Protein 5JJE (pdb70)

InterPro domains:
  IPR001425 Archaeal/bacterial/fungal rhodopsins [PF01036] (4-218)
  IPR001425 Archaeal/bacterial/fungal rhodopsins [PR00251] (36-56)
  IPR001425 Archaeal/bacterial/fungal rhodopsins [PR00251] (70-91)
  IPR001425 Archaeal/bacterial/fungal rhodopsins [PR00251] (98-117)
  IPR001425 Archaeal/bacterial/fungal rhodopsins [PR00251] (122-143)
  IPR001425 Archaeal/bacterial/fungal rhodopsins [PR00251] (163-181)
  IPR001425 Archaeal/bacterial/fungal rhodopsins [PR00251] (195-213)
  IPR001425 Archaeal/bacterial/fungal rhodopsins [PTHR28286] (8-214)
  IPR001425 Archaeal/bacterial/fungal rhodopsins [SM01021] (4-231)
  IPR018229 Rhodopsin, retinal binding site [PS00327] (197-208)
  IPR018229 Rhodopsin, retinal binding site [PS00950] (72-84)

Organism: Natronomonas pharaonis (NCBI:txid2257)

Nearest PDB structures (foldseek):
  5jje-assembly1_A  TM=1.005E+00  e=5.155E-29  Natronomonas pharaonis
  4gyc-assembly1_A-2  TM=1.003E+00  e=1.617E-27  Natronomonas pharaonis
  1h2s-assembly1_A-2  TM=9.955E-01  e=9.259E-27  Natronomonas pharaonis
  1jgj-assembly1_A  TM=9.964E-01  e=2.275E-24  Natronomonas pharaonis
  2ksy-assembly1_A  TM=9.756E-01  e=1.330E-24  Natronomonas pharaonis

Foldseek 3Di:
DDLLVLLQVLLVLLVVLLVVLVVLCVPDDPLCNLLSVLLNQLSVLRNVLSVCVSVVHQFDDAPPFTDRVSLLVSQLRR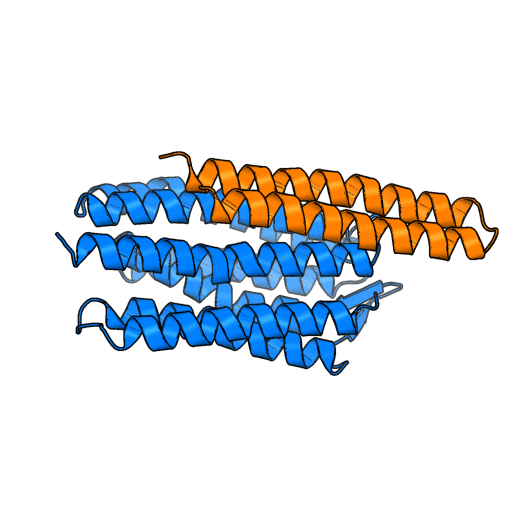VLSLVVSLLVLLVDDPVLSVLLNVLSNLLSVLLSVLLNHNDPCSVVSNVSNVVSLVVNLCSLVPVSLVSNVPDDPLSNVLSVVLSVLCNVLVVCVSVLCCCPRSHPHVDPPNRSSNVSSVSSSCNRSVNSVSVSVSVVVVVVD/DVVLVVVLVVVLVVLVVVLVVQLVVQVVVVDPVSNVVSVVVSVVVSVVSCVVSVVSCCVVPPD

Secondary structure (DSSP, 8-state):
--HHHHHHHHHHHHHHHHHHHHHHTTS--TTTHHHHHHHHHHHHHHHHHHHHHHTT-SEEEETTEEEEHHHHHHHHHHHHHHHHHHHHHHT--HHHHHHHHHHHHHHHHHHHHHHT--STTHHHHHHHHHHHHHHHHHHHHTHHHHHHTTS-HHHHHHHHHHHHHHHHHHTTHHHHHHHSTTTT--S-HHHHHHHHHHHHIIIIIIHHHHHHHHHHHHHT-/-HHHHHHHHHHHHHHHHHHHHHHHHHHTTT-HHHHHHHHHHHHHHHHHHHHHHHHHHHHHH--

GO terms:
  GO:0005515 protein binding (F, IPI)

Radius of gyration: 19.03 Å; Cα contacts (8 Å, |Δi|>4): 343; chains: 2; bounding box: 39×62×31 Å

CATH classification: 1.20.1070.10

B-factor: mean 24.35, std 15.59, range [3.11, 94.66]

Solvent-accessible surface area: 12482 Å² total; per-residue (Å²): 99,40,35,55,62,5,2,104,84,0,6,96,18,0,89,81,0,20,106,32,1,54,175,25,16,135,83,26,48,88,56,46,133,127,42,15,104,9,3,48,24,1,0,20,56,0,12,96,10,4,49,47,3,7,117,43,89,24,82,40,110,7,78,177,32,53,2,6,15,12,13,4,82,3,27,40,89,0,10,24,50,2,0,62,4,0,0,31,9,1,43,18,78,97,166,46,34,35,60,0,47,83,45,0,40,49,23,19,91,2,15,43,42,0,0,71,31,83,26,138,102,25,63,72,47,36,28,103,4,36,108,10,22,122,24,0,30,140,23,2,67,24,44,0,25,127,27,0,48,155,89,67,98,20,40,74,55,13,0,28,55,0,38,40,0,2,28,69,0,13,34,22,33,37,119,2,16,54,44,0,10,3,6,88,60,82,2,23,70,19,1,2,1,9,0,4,12,11,0,2,30,3,4,4,13,17,1,0,86,26,5,28,103,23,15,49,76,70,120,82,172,91,47,86,38,99,123,82,18,39,50,44,48,107,87,10,24,56,23,4,151,31,38,41,51,66,16,55,94,88,70,68,84,66,28,38,119,112,4,30,51,0,10,102,39,0,69,105,18,4,102,27,0,15,99,4,11,24,54,2,23,96,32,74

Sequence (284 aa):
VGLTTLFWLGAIGMLVGTLAFAWAGRDAGSGERRYYVTLVGISGIAAVAYVVMALGVGWVPVAERTVFAPRYIDWILTTPLIVYFLGLLAGLDSREFGIVITLNTVVMLAGFAGAMVPGIERYALFGMGAVAFLGLVYYLVGPMTESASQRSSGIKSLYVRLRNLTVILWAIYPFIWLLGPPGVALLTPTVDVALIVYLDLVTKVGFGFIALDAAATLRAEMGAVFIFVGALTVLFGAIAYGEVTAAAATGDAAAVQEAAVSAILGLIILLGINLGLVAATLGG

Structure (mmCIF, N/CA/C/O backbone):
data_5JJE
#
_entry.id   5JJE
#
_cell.length_a   49.642
_cell.length_b   113.661
_cell.length_c   125.995
_cell.angle_alpha   90.00
_cell.angle_beta   90.00
_cell.angle_gamma   90.00
#
_symmetry.space_group_name_H-M   'I 21 21 21'
#
loop_
_entity.id
_entity.type
_entity.pdbx_description
1 polymer 'Sensory rhodopsin-2'
2 polymer 'Sensory rhodopsin II transducer'
3 non-polymer RETINAL
4 non-polymer 'octyl beta-D-glucopyranoside'
5 non-polymer EICOSANE
6 water water
#
loop_
_atom_site.group_PDB
_atom_site.id
_atom_site.type_symbol
_atom_site.label_atom_id
_atom_site.label_alt_id
_atom_site.label_comp_id
_atom_site.label_asym_id
_atom_site.label_entity_id
_atom_site.label_seq_id
_atom_site.pdbx_PDB_ins_code
_atom_site.Cartn_x
_atom_site.Cartn_y
_atom_site.Cartn_z
_atom_site.occupancy
_atom_site.B_iso_or_equiv
_atom_site.auth_seq_id
_atom_site.auth_comp_id
_atom_site.auth_asym_id
_atom_site.auth_atom_id
_atom_site.pdbx_PDB_model_num
ATOM 1 N N . VAL A 1 1 ? 15.638 18.570 47.487 1.00 47.50 2 VAL A N 1
ATOM 2 C CA . VAL A 1 1 ? 15.102 17.592 46.553 1.00 42.54 2 VAL A CA 1
ATOM 3 C C . VAL A 1 1 ? 13.719 18.064 46.185 1.00 39.78 2 VAL A C 1
ATOM 4 O O . VAL A 1 1 ? 12.936 18.409 47.035 1.00 45.57 2 VAL A O 1
ATOM 8 N N . GLY A 1 2 ? 13.403 18.114 44.906 1.00 34.23 3 GLY A N 1
ATOM 9 C CA . GLY A 1 2 ? 12.103 18.552 44.430 1.00 34.36 3 GLY A CA 1
ATOM 10 C C . GLY A 1 2 ? 11.158 17.372 44.293 1.00 26.35 3 GLY A C 1
ATOM 11 O O . GLY A 1 2 ? 11.589 16.218 44.348 1.00 23.69 3 GLY A O 1
ATOM 12 N N . LEU A 1 3 ? 9.870 17.655 44.125 1.00 22.60 4 LEU A N 1
ATOM 13 C CA . LEU A 1 3 ? 8.886 16.591 43.942 1.00 19.58 4 LEU A CA 1
ATOM 14 C C . LEU A 1 3 ? 9.208 15.764 42.707 1.00 13.12 4 LEU A C 1
ATOM 15 O O . LEU A 1 3 ? 9.128 14.529 42.746 1.00 15.97 4 LEU A O 1
ATOM 20 N N . THR A 1 4 ? 9.578 16.433 41.613 1.00 12.55 5 THR A N 1
ATOM 21 C CA . THR A 1 4 ? 9.784 15.717 40.353 1.00 12.09 5 THR A CA 1
ATOM 22 C C . THR A 1 4 ? 10.967 14.777 40.498 1.00 14.46 5 THR A C 1
ATOM 23 O O . THR A 1 4 ? 10.979 13.701 39.919 1.00 17.52 5 THR A O 1
ATOM 27 N N . THR A 1 5 ? 11.957 15.172 41.295 1.00 12.20 6 THR A N 1
ATOM 28 C CA . THR A 1 5 ? 13.079 14.276 41.556 1.00 15.33 6 THR A CA 1
ATOM 29 C C . THR A 1 5 ? 12.610 13.009 42.273 1.00 15.57 6 THR A C 1
ATOM 30 O O . THR A 1 5 ? 13.012 11.896 41.913 1.00 17.59 6 THR A O 1
ATOM 34 N N . LEU A 1 6 ? 11.747 13.171 43.274 1.00 11.70 7 LEU A N 1
ATOM 35 C CA . LEU A 1 6 ? 11.212 12.018 43.983 1.00 11.35 7 LEU A CA 1
ATOM 36 C C . LEU A 1 6 ? 10.393 11.132 43.044 1.00 13.82 7 LEU A C 1
ATOM 37 O O . LEU A 1 6 ? 10.498 9.906 43.103 1.00 12.54 7 LEU A O 1
ATOM 42 N N . PHE A 1 7 ? 9.581 11.754 42.190 1.00 10.95 8 PHE A N 1
ATOM 43 C CA . PHE A 1 7 ? 8.771 10.986 41.245 1.00 10.65 8 PHE A CA 1
ATOM 44 C C . PHE A 1 7 ? 9.655 10.176 40.298 1.00 10.70 8 PHE A C 1
ATOM 45 O O . PHE A 1 7 ? 9.320 9.042 39.951 1.00 13.13 8 PHE A O 1
ATOM 53 N N . TRP A 1 8 ? 10.772 10.765 39.874 1.00 15.21 9 TRP A N 1
ATOM 54 C CA . TRP A 1 8 ? 11.726 10.072 39.006 1.00 16.90 9 TRP A CA 1
ATOM 55 C C . TRP A 1 8 ? 12.362 8.891 39.737 1.00 16.55 9 TRP A C 1
ATOM 56 O O . TRP A 1 8 ? 12.590 7.828 39.146 1.00 14.24 9 TRP A O 1
ATOM 67 N N . LEU A 1 9 ? 12.642 9.069 41.026 1.00 13.40 10 LEU A N 1
ATOM 68 C CA . LEU A 1 9 ? 13.169 7.967 41.829 1.00 14.55 10 LEU A CA 1
ATOM 69 C C . LEU A 1 9 ? 12.156 6.834 41.921 1.00 13.46 10 LEU A C 1
ATOM 70 O O . LEU A 1 9 ? 12.515 5.652 41.835 1.00 12.04 10 LEU A O 1
ATOM 75 N N . GLY A 1 10 ? 10.888 7.190 42.113 1.00 13.38 11 GLY A N 1
ATOM 76 C CA . GLY A 1 10 ? 9.839 6.185 42.105 1.00 12.25 11 GLY A CA 1
ATOM 77 C C . GLY A 1 10 ? 9.792 5.427 40.777 1.00 11.68 11 GLY A C 1
ATOM 78 O O . GLY A 1 10 ? 9.686 4.196 40.752 1.00 9.77 11 GLY A O 1
ATOM 79 N N . ALA A 1 11 ? 9.887 6.157 39.665 1.00 10.12 12 ALA A N 1
ATOM 80 C CA . ALA A 1 11 ? 9.777 5.535 38.354 1.00 10.09 12 ALA A CA 1
ATOM 81 C C . ALA A 1 11 ? 10.932 4.568 38.119 1.00 12.32 12 ALA A C 1
ATOM 82 O O . ALA A 1 11 ? 10.735 3.471 37.617 1.00 10.27 12 ALA A O 1
ATOM 84 N N . ILE A 1 12 ? 12.137 4.986 38.489 1.00 13.69 13 ILE A N 1
ATOM 85 C CA . ILE A 1 12 ? 13.323 4.153 38.314 1.00 17.25 13 ILE A CA 1
ATOM 86 C C . ILE A 1 12 ? 13.252 2.889 39.181 1.00 12.85 13 ILE A C 1
ATOM 87 O O . ILE A 1 12 ? 13.520 1.782 38.703 1.00 15.74 13 ILE A O 1
ATOM 92 N N . GLY A 1 13 ? 12.884 3.051 40.447 1.00 11.50 14 GLY A N 1
ATOM 93 C CA . GLY A 1 13 ? 12.702 1.903 41.333 1.00 10.19 14 GLY A CA 1
ATOM 94 C C . GLY A 1 13 ? 11.710 0.897 40.778 1.00 11.48 14 GLY A C 1
ATOM 95 O O . GLY A 1 13 ? 11.954 -0.315 40.798 1.00 12.19 14 GLY A O 1
ATOM 96 N N . MET A 1 14 ? 10.585 1.392 40.272 1.00 9.68 15 MET A N 1
ATOM 97 C CA . MET A 1 14 ? 9.573 0.518 39.685 1.00 11.06 15 MET A CA 1
ATOM 98 C C . MET A 1 14 ? 10.068 -0.160 38.406 1.00 13.96 15 MET A C 1
ATOM 99 O O . MET A 1 14 ? 9.715 -1.302 38.144 1.00 10.76 15 MET A O 1
ATOM 104 N N . LEU A 1 15 ? 10.858 0.558 37.607 1.00 14.91 16 LEU A N 1
ATOM 105 C CA . LEU A 1 15 ? 11.414 -0.012 36.388 1.00 15.05 16 LEU A CA 1
ATOM 106 C C . LEU A 1 15 ? 12.377 -1.138 36.736 1.00 19.41 16 LEU A C 1
ATOM 107 O O . LEU A 1 15 ? 12.362 -2.190 36.100 1.00 14.65 16 LEU A O 1
ATOM 112 N N . VAL A 1 16 ? 13.213 -0.913 37.744 1.00 17.09 17 VAL A N 1
ATOM 113 C CA . VAL A 1 16 ? 14.178 -1.921 38.157 1.00 19.39 17 VAL A CA 1
ATOM 114 C C . VAL A 1 16 ? 13.456 -3.198 38.582 1.00 17.72 17 VAL A C 1
ATOM 115 O O . VAL A 1 16 ? 13.845 -4.301 38.188 1.00 19.84 17 VAL A O 1
ATOM 119 N N . GLY A 1 17 ? 12.388 -3.044 39.359 1.00 13.28 18 GLY A N 1
ATOM 120 C CA . GLY A 1 17 ? 11.563 -4.182 39.731 1.00 9.77 18 GLY A CA 1
ATOM 121 C C . GLY A 1 17 ? 10.987 -4.872 38.510 1.00 13.20 18 GLY A C 1
ATOM 122 O O . GLY A 1 17 ? 11.044 -6.095 38.399 1.00 11.66 18 GLY A O 1
ATOM 123 N N . THR A 1 18 ? 10.456 -4.086 37.572 1.00 10.71 19 THR A N 1
ATOM 124 C CA . THR A 1 18 ? 9.789 -4.639 36.396 1.00 9.69 19 THR A CA 1
ATOM 125 C C . THR A 1 18 ? 10.757 -5.474 35.566 1.00 12.66 19 THR A C 1
ATOM 126 O O . THR A 1 18 ? 10.430 -6.590 35.126 1.00 16.99 19 THR A O 1
ATOM 130 N N . LEU A 1 19 ? 11.954 -4.937 35.358 1.00 11.55 20 LEU A N 1
ATOM 131 C CA . LEU A 1 19 ? 12.988 -5.662 34.637 1.00 13.30 20 LEU A CA 1
ATOM 132 C C . LEU A 1 19 ? 13.349 -6.953 35.372 1.00 18.03 20 LEU A C 1
ATOM 133 O O . LEU A 1 19 ? 13.512 -8.005 34.747 1.00 23.93 20 LEU A O 1
ATOM 138 N N . ALA A 1 20 ? 13.469 -6.870 36.698 1.00 13.86 21 ALA A N 1
ATOM 139 C CA . ALA A 1 20 ? 13.807 -8.050 37.496 1.00 15.27 21 ALA A CA 1
ATOM 140 C C . ALA A 1 20 ? 12.720 -9.118 37.399 1.00 15.04 21 ALA A C 1
ATOM 141 O O . ALA A 1 20 ? 13.021 -10.293 37.205 1.00 18.94 21 ALA A O 1
ATOM 143 N N . PHE A 1 21 ? 11.458 -8.708 37.504 1.00 11.83 22 PHE A N 1
ATOM 144 C CA . PHE A 1 21 ? 10.342 -9.658 37.449 1.00 14.09 22 PHE A CA 1
ATOM 145 C C . PHE A 1 21 ? 10.183 -10.300 36.069 1.00 18.63 22 PHE A C 1
ATOM 146 O O . PHE A 1 21 ? 9.912 -11.500 35.959 1.00 13.74 22 PHE A O 1
ATOM 154 N N . ALA A 1 22 ? 10.352 -9.495 35.022 1.00 14.18 23 ALA A N 1
ATOM 155 C CA . ALA A 1 22 ? 10.311 -10.001 33.656 1.00 16.05 23 ALA A CA 1
ATOM 156 C C . ALA A 1 22 ? 11.386 -11.057 33.430 1.00 16.31 23 ALA A C 1
ATOM 157 O O . ALA A 1 22 ? 11.105 -12.141 32.929 1.00 17.76 23 ALA A O 1
ATOM 159 N N . TRP A 1 23 ? 12.618 -10.748 33.812 1.00 19.14 24 TRP A N 1
ATOM 160 C CA . TRP A 1 23 ? 13.731 -11.651 33.551 1.00 28.39 24 TRP A CA 1
ATOM 161 C C . TRP A 1 23 ? 13.679 -12.926 34.401 1.00 28.45 24 TRP A C 1
ATOM 162 O O . TRP A 1 23 ? 14.001 -14.016 33.920 1.00 22.29 24 TRP A O 1
ATOM 173 N N . ALA A 1 24 ? 13.266 -12.789 35.655 1.00 19.18 25 ALA A N 1
ATOM 174 C CA . ALA A 1 24 ? 13.108 -13.941 36.542 1.00 14.63 25 ALA A CA 1
ATOM 175 C C . ALA A 1 24 ? 12.075 -14.902 35.976 1.00 19.78 25 ALA A C 1
ATOM 176 O O . ALA A 1 24 ? 12.195 -16.126 36.113 1.00 18.03 25 ALA A O 1
ATOM 178 N N . GLY A 1 25 ? 11.060 -14.339 35.330 1.00 13.82 26 GLY A N 1
ATOM 179 C CA . GLY A 1 25 ? 9.976 -15.125 34.784 1.00 15.07 26 GLY A CA 1
ATOM 180 C C . GLY A 1 25 ? 10.325 -15.874 33.516 1.00 14.94 26 GLY A C 1
ATOM 181 O O . GLY A 1 25 ? 9.536 -16.686 33.055 1.00 13.09 26 GLY A O 1
ATOM 182 N N . ARG A 1 26 ? 11.468 -15.578 32.921 1.00 18.11 27 ARG A N 1
ATOM 183 C CA . ARG A 1 26 ? 11.853 -16.212 31.677 1.00 24.94 27 ARG A CA 1
ATOM 184 C C . ARG A 1 26 ? 12.016 -17.691 31.979 1.00 40.90 27 ARG A C 1
ATOM 185 O O . ARG A 1 26 ? 11.669 -18.522 31.199 1.00 49.49 27 ARG A O 1
ATOM 193 N N . ASP A 1 27 ? 12.471 -17.979 33.181 1.00 81.53 28 ASP A N 1
ATOM 194 C CA . ASP A 1 27 ? 12.431 -19.299 33.767 1.00 84.54 28 ASP A CA 1
ATOM 195 C C . ASP A 1 27 ? 11.116 -19.582 34.465 1.00 79.56 28 ASP A C 1
ATOM 196 O O . ASP A 1 27 ? 11.037 -19.615 35.680 1.00 80.69 28 ASP A O 1
ATOM 201 N N . ALA A 1 28 ? 10.081 -19.825 33.693 1.00 72.03 29 ALA A N 1
ATOM 202 C CA . ALA A 1 28 ? 8.796 -20.134 34.316 1.00 64.77 29 ALA A CA 1
ATOM 203 C C . ALA A 1 28 ? 7.910 -21.011 33.439 1.00 59.49 29 ALA A C 1
ATOM 204 O O . ALA A 1 28 ? 7.753 -20.764 32.241 1.00 62.56 29 ALA A O 1
ATOM 206 N N . GLY A 1 29 ? 7.333 -22.038 34.054 1.00 47.73 30 GLY A N 1
ATOM 207 C CA . GLY A 1 29 ? 6.415 -22.923 33.366 1.00 48.80 30 GLY A CA 1
ATOM 208 C C . GLY A 1 29 ? 4.986 -22.435 33.474 1.00 46.36 30 GLY A C 1
ATOM 209 O O . GLY A 1 29 ? 4.725 -21.387 34.069 1.00 45.94 30 GLY A O 1
ATOM 210 N N . SER A 1 30 ? 4.063 -23.210 32.915 1.00 42.97 31 SER A N 1
ATOM 211 C CA . SER A 1 30 ? 2.652 -22.833 32.835 1.00 47.89 31 SER A CA 1
ATOM 212 C C . SER A 1 30 ? 2.047 -22.457 34.183 1.00 51.44 31 SER A C 1
ATOM 213 O O . SER A 1 30 ? 1.165 -21.599 34.257 1.00 48.46 31 SER A O 1
ATOM 216 N N . GLY A 1 31 ? 2.518 -23.107 35.243 1.00 49.04 32 GLY A N 1
ATOM 217 C CA . GLY A 1 31 ? 1.970 -22.895 36.567 1.00 48.70 32 GLY A CA 1
ATOM 218 C C . GLY A 1 31 ? 2.419 -21.609 37.230 1.00 45.36 32 GLY A C 1
ATOM 219 O O . GLY A 1 31 ? 1.699 -21.058 38.059 1.00 50.86 32 GLY A O 1
ATOM 220 N N . GLU A 1 32 ? 3.606 -21.128 36.868 1.00 32.82 33 GLU A N 1
ATOM 221 C CA . GLU A 1 32 ? 4.191 -19.962 37.525 1.00 19.19 33 GLU A CA 1
ATOM 222 C C . GLU A 1 32 ? 4.073 -18.671 36.704 1.00 16.59 33 GLU A C 1
ATOM 223 O O . GLU A 1 32 ? 4.181 -17.570 37.263 1.00 13.33 33 GLU A O 1
ATOM 229 N N . ARG A 1 33 ? 3.839 -18.803 35.404 1.00 11.62 34 ARG A N 1
ATOM 230 C CA . ARG A 1 33 ? 3.805 -17.676 34.463 1.00 13.45 34 ARG A CA 1
ATOM 231 C C . ARG A 1 33 ? 2.899 -16.525 34.880 1.00 15.48 34 ARG A C 1
ATOM 232 O O . ARG A 1 33 ? 3.265 -15.397 34.781 1.00 11.90 34 ARG A O 1
ATOM 240 N N . ARG A 1 34 ? 1.703 -16.846 35.302 1.00 13.46 35 ARG A N 1
ATOM 241 C CA . ARG A 1 34 ? 0.727 -15.815 35.645 1.00 15.26 35 ARG A CA 1
ATOM 242 C C . ARG A 1 34 ? 1.174 -14.946 36.824 1.00 14.08 35 ARG A C 1
ATOM 243 O O . ARG A 1 34 ? 0.862 -13.745 36.870 1.00 15.89 35 ARG A O 1
ATOM 251 N N . TYR A 1 35 ? 1.918 -15.536 37.760 1.00 10.58 36 TYR A N 1
ATOM 252 C CA . TYR A 1 35 ? 2.453 -14.775 38.893 1.00 14.53 36 TYR A CA 1
ATOM 253 C C . TYR A 1 35 ? 3.481 -13.735 38.447 1.00 13.92 36 TYR A C 1
ATOM 254 O O . TYR A 1 35 ? 3.449 -12.595 38.897 1.00 11.34 36 TYR A O 1
ATOM 263 N N . TYR A 1 36 ? 4.402 -14.141 37.576 1.00 12.81 37 TYR A N 1
ATOM 264 C CA . TYR A 1 36 ? 5.430 -13.228 37.077 1.00 15.03 37 TYR A CA 1
ATOM 265 C C . TYR A 1 36 ? 4.805 -12.119 36.240 1.00 18.88 37 TYR A C 1
ATOM 266 O O . TYR A 1 36 ? 5.161 -10.940 36.384 1.00 13.24 37 TYR A O 1
ATOM 275 N N . VAL A 1 37 ? 3.874 -12.495 35.371 1.00 14.50 38 VAL A N 1
ATOM 276 C CA . VAL A 1 37 ? 3.159 -11.506 34.561 1.00 18.20 38 VAL A CA 1
ATOM 277 C C . VAL A 1 37 ? 2.412 -10.503 35.451 1.00 11.11 38 VAL A C 1
ATOM 278 O O . VAL A 1 37 ? 2.407 -9.295 35.193 1.00 10.21 38 VAL A O 1
ATOM 282 N N . THR A 1 38 ? 1.795 -11.005 36.514 1.00 9.90 39 THR A N 1
ATOM 283 C CA . THR A 1 38 ? 1.085 -10.121 37.438 1.00 11.78 39 THR A CA 1
ATOM 284 C C . THR A 1 38 ? 2.032 -9.098 38.078 1.00 11.33 39 THR A C 1
ATOM 285 O O . THR A 1 38 ? 1.691 -7.906 38.196 1.00 9.22 39 THR A O 1
ATOM 289 N N . LEU A 1 39 ? 3.217 -9.559 38.486 1.00 14.49 40 LEU A N 1
ATOM 290 C CA . LEU A 1 39 ? 4.223 -8.666 39.075 1.00 11.81 40 LEU A CA 1
ATOM 291 C C . LEU A 1 39 ? 4.689 -7.597 38.075 1.00 10.75 40 LEU A C 1
ATOM 292 O O . LEU A 1 39 ? 4.857 -6.431 38.430 1.00 9.45 40 LEU A O 1
ATOM 297 N N . VAL A 1 40 ? 4.903 -8.012 36.830 1.00 9.85 41 VAL A N 1
ATOM 298 C CA . VAL A 1 40 ? 5.262 -7.064 35.762 1.00 10.09 41 VAL A CA 1
ATOM 299 C C . VAL A 1 40 ? 4.198 -5.980 35.565 1.00 9.96 41 VAL A C 1
ATOM 300 O O . VAL A 1 40 ? 4.523 -4.788 35.396 1.00 11.03 41 VAL A O 1
ATOM 304 N N . GLY A 1 41 ? 2.929 -6.377 35.593 1.00 11.04 42 GLY A N 1
ATOM 305 C CA . GLY A 1 41 ? 1.849 -5.414 35.449 1.00 10.60 42 GLY A CA 1
ATOM 306 C C . GLY A 1 41 ? 1.855 -4.433 36.614 1.00 11.68 42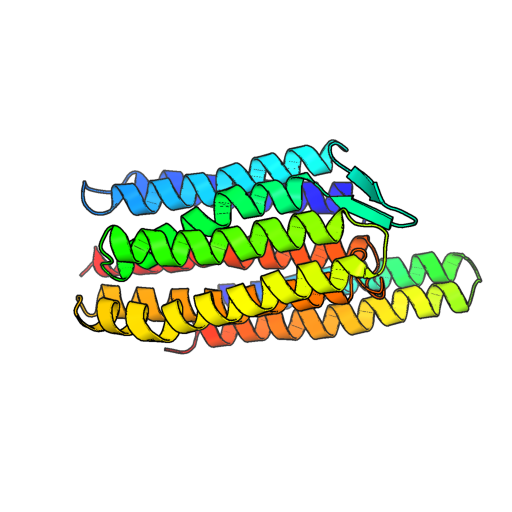 GLY A C 1
ATOM 307 O O . GLY A 1 41 ? 1.725 -3.219 36.448 1.00 9.77 42 GLY A O 1
ATOM 308 N N . ILE A 1 42 ? 2.027 -4.967 37.810 1.00 9.97 43 ILE A N 1
ATOM 309 C CA . ILE A 1 42 ? 1.997 -4.153 39.026 1.00 12.00 43 ILE A CA 1
ATOM 310 C C . ILE A 1 42 ? 3.062 -3.060 39.014 1.00 11.09 43 ILE A C 1
ATOM 311 O O . ILE A 1 42 ? 2.755 -1.866 39.157 1.00 9.53 43 ILE A O 1
ATOM 316 N N . SER A 1 43 ? 4.312 -3.452 38.813 1.00 11.65 44 SER A N 1
ATOM 317 C CA . SER A 1 43 ? 5.403 -2.474 38.815 1.00 13.39 44 SER A CA 1
ATOM 318 C C . SER A 1 43 ? 5.473 -1.653 37.515 1.00 13.11 44 SER A C 1
ATOM 319 O O . SER A 1 43 ? 5.917 -0.505 37.521 1.00 13.78 44 SER A O 1
ATOM 322 N N . GLY A 1 44 ? 5.036 -2.235 36.404 1.00 9.95 45 GLY A N 1
ATOM 323 C CA . GLY A 1 44 ? 5.051 -1.517 35.138 1.00 10.27 45 GLY A CA 1
ATOM 324 C C . GLY A 1 44 ? 4.072 -0.357 35.146 1.00 10.94 45 GLY A C 1
ATOM 325 O O . GLY A 1 44 ? 4.410 0.765 34.746 1.00 13.35 45 GLY A O 1
ATOM 326 N N . ILE A 1 45 ? 2.848 -0.624 35.596 1.00 9.90 46 ILE A N 1
ATOM 327 C CA . ILE A 1 45 ? 1.837 0.420 35.718 1.00 9.97 46 ILE A CA 1
ATOM 328 C C . ILE A 1 45 ? 2.313 1.528 36.660 1.00 11.33 46 ILE A C 1
ATOM 329 O O . ILE A 1 45 ? 2.165 2.721 36.374 1.00 10.52 46 ILE A O 1
ATOM 334 N N . ALA A 1 46 ? 2.909 1.124 37.778 1.00 9.57 47 ALA A N 1
ATOM 335 C CA . ALA A 1 46 ? 3.408 2.086 38.758 1.00 9.53 47 ALA A CA 1
ATOM 336 C C . ALA A 1 46 ? 4.543 2.919 38.169 1.00 9.91 47 ALA A C 1
ATOM 337 O O . ALA A 1 46 ? 4.622 4.128 38.413 1.00 10.02 47 ALA A O 1
ATOM 339 N N . ALA A 1 47 ? 5.416 2.275 37.399 1.00 10.14 48 ALA A N 1
ATOM 340 C CA . ALA A 1 47 ? 6.523 2.977 36.748 1.00 12.63 48 ALA A CA 1
ATOM 341 C C . ALA A 1 47 ? 6.004 4.079 35.831 1.00 15.22 48 ALA A C 1
ATOM 342 O O . ALA A 1 47 ? 6.517 5.196 35.844 1.00 11.48 48 ALA A O 1
ATOM 344 N N . VAL A 1 48 ? 4.981 3.760 35.046 1.00 10.77 49 VAL A N 1
ATOM 345 C CA . VAL A 1 48 ? 4.416 4.742 34.118 1.00 11.73 49 VAL A CA 1
ATOM 346 C C . VAL A 1 48 ? 3.720 5.882 34.869 1.00 13.48 49 VAL A C 1
ATOM 347 O O . VAL A 1 48 ? 3.902 7.045 34.538 1.00 11.19 49 VAL A O 1
ATOM 351 N N . ALA A 1 49 ? 2.938 5.544 35.890 1.00 10.51 50 ALA A N 1
ATOM 352 C CA . ALA A 1 49 ? 2.291 6.556 36.724 1.00 11.57 50 ALA A CA 1
ATOM 353 C C . ALA A 1 49 ? 3.304 7.542 37.313 1.00 14.81 50 ALA A C 1
ATOM 354 O O . ALA A 1 49 ? 3.078 8.756 37.304 1.00 10.74 50 ALA A O 1
ATOM 356 N N . TYR A 1 50 ? 4.420 7.017 37.813 1.00 13.36 51 TYR A N 1
ATOM 357 C CA . TYR A 1 50 ? 5.475 7.865 38.361 1.00 13.50 51 TYR A CA 1
ATOM 358 C C . TYR A 1 50 ? 6.097 8.772 37.296 1.00 15.66 51 TYR A C 1
ATOM 359 O O . TYR A 1 50 ? 6.363 9.953 37.563 1.00 11.37 51 TYR A O 1
ATOM 368 N N . VAL A 1 51 ? 6.298 8.236 36.092 1.00 12.62 52 VAL A N 1
ATOM 369 C CA . VAL A 1 51 ? 6.785 9.054 34.983 1.00 12.61 52 VAL A CA 1
ATOM 370 C C . VAL A 1 51 ? 5.817 10.193 34.690 1.00 11.99 52 VAL A C 1
ATOM 371 O O . VAL A 1 51 ? 6.234 11.325 34.481 1.00 13.83 52 VAL A O 1
ATOM 375 N N . VAL A 1 52 ? 4.526 9.881 34.690 1.00 11.74 53 VAL A N 1
ATOM 376 C CA . VAL A 1 52 ? 3.499 10.875 34.410 1.00 16.37 53 VAL A CA 1
ATOM 377 C C . VAL A 1 52 ? 3.561 12.030 35.414 1.00 16.59 53 VAL A C 1
ATOM 378 O O . VAL A 1 52 ? 3.479 13.197 35.039 1.00 13.29 53 VAL A O 1
ATOM 382 N N . MET A 1 53 ? 3.728 11.698 36.690 1.00 15.82 54 MET A N 1
ATOM 383 C CA . MET A 1 53 ? 3.846 12.723 37.724 1.00 11.51 54 MET A CA 1
ATOM 384 C C . MET A 1 53 ? 5.164 13.471 37.632 1.00 13.16 54 MET A C 1
ATOM 385 O O . MET A 1 53 ? 5.192 14.695 37.785 1.00 16.30 54 MET A O 1
ATOM 390 N N . ALA A 1 54 ? 6.248 12.749 37.356 1.00 11.94 55 ALA A N 1
ATOM 391 C CA . ALA A 1 54 ? 7.559 13.383 37.174 1.00 18.64 55 ALA A CA 1
ATOM 392 C C . ALA A 1 54 ? 7.561 14.384 36.010 1.00 22.96 55 ALA A C 1
ATOM 393 O O . ALA A 1 54 ? 8.247 15.419 36.050 1.00 13.11 55 ALA A O 1
ATOM 395 N N . LEU A 1 55 ? 6.783 14.074 34.977 1.00 16.05 56 LEU A N 1
ATOM 396 C CA . LEU A 1 55 ? 6.661 14.966 33.821 1.00 18.22 56 LEU A CA 1
ATOM 397 C C . LEU A 1 55 ? 5.681 16.094 34.075 1.00 14.88 56 LEU A C 1
ATOM 398 O O . LEU A 1 55 ? 5.406 16.895 33.182 1.00 21.16 56 LEU A O 1
ATOM 403 N N . GLY A 1 56 ? 5.141 16.157 35.289 1.00 19.52 57 GLY A N 1
ATOM 404 C CA . GLY A 1 56 ? 4.383 17.325 35.718 1.00 17.14 57 GLY A CA 1
ATOM 405 C C . GLY A 1 56 ? 2.916 17.244 35.361 1.00 23.39 57 GLY A C 1
ATOM 406 O O . GLY A 1 56 ? 2.203 18.252 35.384 1.00 18.79 57 GLY A O 1
ATOM 407 N N . VAL A 1 57 ? 2.463 16.037 35.026 1.00 16.03 58 VAL A N 1
ATOM 408 C CA . VAL A 1 57 ? 1.089 15.831 34.601 1.00 12.55 58 VAL A CA 1
ATOM 409 C C . VAL A 1 57 ? 0.248 15.199 35.705 1.00 18.27 58 VAL A C 1
ATOM 410 O O . VAL A 1 57 ? 0.733 14.344 36.467 1.00 15.39 58 VAL A O 1
ATOM 414 N N . GLY A 1 58 ? -1.008 15.627 35.805 1.00 16.28 59 GLY A N 1
ATOM 415 C CA . GLY A 1 58 ? -1.906 15.093 36.811 1.00 18.85 59 GLY A CA 1
ATOM 416 C C . GLY A 1 58 ? -1.793 15.708 38.195 1.00 18.27 59 GLY A C 1
ATOM 417 O O . GLY A 1 58 ? -2.314 15.157 39.163 1.00 18.62 59 GLY A O 1
ATOM 418 N N . TRP A 1 59 ? -1.113 16.846 38.304 1.00 16.67 60 TRP A N 1
ATOM 419 C CA . TRP A 1 59 ? -1.028 17.544 39.584 1.00 17.08 60 TRP A CA 1
ATOM 420 C C . TRP A 1 59 ? -2.291 18.386 39.739 1.00 26.15 60 TRP A C 1
ATOM 421 O O . TRP A 1 59 ? -2.394 19.445 39.140 1.00 20.07 60 TRP A O 1
ATOM 432 N N . VAL A 1 60 ? -3.252 17.928 40.534 1.00 25.32 61 VAL A N 1
ATOM 433 C CA . VAL A 1 60 ? -4.556 18.589 40.557 1.00 21.04 61 VAL A CA 1
ATOM 434 C C . VAL A 1 60 ? -4.730 19.539 41.744 1.00 22.60 61 VAL A C 1
ATOM 435 O O . VAL A 1 60 ? -4.702 19.116 42.904 1.00 19.23 61 VAL A O 1
ATOM 439 N N . PRO A 1 61 ? -4.923 20.835 41.459 1.00 23.93 62 PRO A N 1
ATOM 440 C CA . PRO A 1 61 ? -5.156 21.748 42.579 1.00 20.23 62 PRO A CA 1
ATOM 441 C C . PRO A 1 61 ? -6.515 21.486 43.210 1.00 16.47 62 PRO A C 1
ATOM 442 O O . PRO A 1 61 ? -7.527 21.388 42.521 1.00 20.25 62 PRO A O 1
ATOM 446 N N . VAL A 1 62 ? -6.527 21.346 44.526 1.00 17.58 63 VAL A N 1
ATOM 447 C CA . VAL A 1 62 ? -7.764 21.133 45.257 1.00 25.98 63 VAL A CA 1
ATOM 448 C C . VAL A 1 62 ? -7.710 22.057 46.450 1.00 25.94 63 VAL A C 1
ATOM 449 O O . VAL A 1 62 ? -6.861 21.895 47.327 1.00 22.98 63 VAL A O 1
ATOM 453 N N . ALA A 1 63 ? -8.592 23.052 46.458 1.00 34.67 64 ALA A N 1
ATOM 454 C CA . ALA A 1 63 ? -8.558 24.082 47.484 1.00 26.37 64 ALA A CA 1
ATOM 455 C C . ALA A 1 63 ? -7.141 24.646 47.578 1.00 24.93 64 ALA A C 1
ATOM 456 O O . ALA A 1 63 ? -6.594 25.119 46.586 1.00 32.05 64 ALA A O 1
ATOM 458 N N . GLU A 1 64 ? -6.533 24.547 48.757 1.00 27.82 65 GLU A N 1
ATOM 459 C CA . GLU A 1 64 ? -5.171 25.037 48.953 1.00 31.15 65 GLU A CA 1
ATOM 460 C C . GLU A 1 64 ? -4.140 23.903 48.980 1.00 33.51 65 GLU A C 1
ATOM 461 O O . GLU A 1 64 ? -3.092 24.010 49.623 1.00 39.05 65 GLU A O 1
ATOM 467 N N . ARG A 1 65 ? -4.439 22.810 48.287 1.00 32.33 66 ARG A N 1
ATOM 468 C CA . ARG A 1 65 ? -3.481 21.715 48.214 1.00 26.68 66 ARG A CA 1
ATOM 469 C C . ARG A 1 65 ? -3.362 21.139 46.803 1.00 24.86 66 ARG A C 1
ATOM 470 O O . ARG A 1 65 ? -4.088 21.511 45.879 1.00 20.97 66 ARG A O 1
ATOM 478 N N . THR A 1 66 ? -2.416 20.234 46.642 1.00 24.65 67 THR A N 1
ATOM 479 C CA . THR A 1 66 ? -2.221 19.563 45.372 1.00 19.51 67 THR A CA 1
ATOM 480 C C . THR A 1 66 ? -2.375 18.058 45.552 1.00 20.59 67 THR A C 1
ATOM 481 O O . THR A 1 66 ? -1.703 17.448 46.393 1.00 23.13 67 THR A O 1
ATOM 485 N N . VAL A 1 67 ? -3.284 17.479 44.773 1.00 20.75 68 VAL A N 1
ATOM 486 C CA . VAL A 1 67 ? -3.552 16.040 44.801 1.00 24.68 68 VAL A CA 1
ATOM 487 C C . VAL A 1 67 ? -3.016 15.420 43.517 1.00 16.79 68 VAL A C 1
ATOM 488 O O . VAL A 1 67 ? -3.125 16.008 42.449 1.00 19.22 68 VAL A O 1
ATOM 492 N N . PHE A 1 68 ? -2.421 14.237 43.612 1.00 17.90 69 PHE A N 1
ATOM 493 C CA . PHE A 1 68 ? -1.855 13.625 42.424 1.00 17.79 69 PHE A CA 1
ATOM 494 C C . PHE A 1 68 ? -2.771 12.555 41.898 1.00 15.35 69 PHE A C 1
ATOM 495 O O . PHE A 1 68 ? -2.793 11.442 42.410 1.00 14.49 69 PHE A O 1
ATOM 503 N N . ALA A 1 69 ? -3.548 12.913 40.879 1.00 15.27 70 ALA A N 1
ATOM 504 C CA . ALA A 1 69 ? -4.433 11.955 40.225 1.00 14.76 70 ALA A CA 1
ATOM 505 C C . ALA A 1 69 ? -3.731 10.646 39.814 1.00 19.53 70 ALA A C 1
ATOM 506 O O . ALA A 1 69 ? -4.294 9.568 40.022 1.00 14.99 70 ALA A O 1
ATOM 508 N N . PRO A 1 70 ? -2.513 10.726 39.225 1.00 14.02 71 PRO A N 1
ATOM 509 C CA . PRO A 1 70 ? -1.939 9.445 38.791 1.00 17.32 71 PRO A CA 1
ATOM 510 C C . PRO A 1 70 ? -1.622 8.511 39.948 1.00 13.88 71 PRO A C 1
ATOM 511 O O . PRO A 1 70 ? -1.619 7.315 39.730 1.00 11.98 71 PRO A O 1
ATOM 515 N N . ARG A 1 71 ? -1.359 9.045 41.136 1.00 14.03 72 ARG A N 1
ATOM 516 C CA . ARG A 1 71 ? -1.143 8.203 42.319 1.00 13.01 72 ARG A CA 1
ATOM 517 C C . ARG A 1 71 ? -2.351 7.309 42.553 1.00 11.90 72 ARG A C 1
ATOM 518 O O . ARG A 1 71 ? -2.228 6.078 42.691 1.00 11.42 72 ARG A O 1
ATOM 526 N N . TYR A 1 72 ? -3.530 7.929 42.588 1.00 13.06 73 TYR A N 1
ATOM 527 C CA . TYR A 1 72 ? -4.753 7.201 42.904 1.00 16.18 73 TYR A CA 1
ATOM 528 C C . TYR A 1 72 ? -5.181 6.300 41.755 1.00 13.77 73 TYR A C 1
ATOM 529 O O . TYR A 1 72 ? -5.745 5.227 41.976 1.00 13.17 73 TYR A O 1
ATOM 538 N N . ILE A 1 73 ? -4.902 6.731 40.529 1.00 12.80 74 ILE A N 1
ATOM 539 C CA . ILE A 1 73 ? -5.216 5.921 39.353 1.00 11.38 74 ILE A CA 1
ATOM 540 C C . ILE A 1 73 ? -4.323 4.673 39.310 1.00 10.67 74 ILE A C 1
ATOM 541 O O . ILE A 1 73 ? -4.795 3.578 39.030 1.00 10.15 74 ILE A O 1
ATOM 546 N N . ASP A 1 74 ? -3.034 4.850 39.587 1.00 12.29 75 ASP A N 1
ATOM 547 C CA . ASP A 1 74 ? -2.113 3.727 39.792 1.00 10.06 75 ASP A CA 1
ATOM 548 C C . ASP A 1 74 ? -2.727 2.736 40.788 1.00 16.58 75 ASP A C 1
ATOM 549 O O . ASP A 1 74 ? -2.837 1.542 40.492 1.00 13.55 75 ASP A O 1
ATOM 554 N N . TRP A 1 75 ? -3.133 3.221 41.961 1.00 9.84 76 TRP A N 1
ATOM 555 C CA . TRP A 1 75 ? -3.605 2.305 43.011 1.00 9.49 76 TRP A CA 1
ATOM 556 C C . TRP A 1 75 ? -4.837 1.556 42.576 1.00 9.26 76 TRP A C 1
ATOM 557 O O . TRP A 1 75 ? -4.965 0.357 42.833 1.00 10.57 76 TRP A O 1
ATOM 568 N N . ILE A 1 76 ? -5.742 2.257 41.897 1.00 9.63 77 ILE A N 1
ATOM 569 C CA . ILE A 1 76 ? -6.958 1.619 41.410 1.00 14.74 77 ILE A CA 1
ATOM 570 C C . ILE A 1 76 ? -6.650 0.447 40.474 1.00 17.50 77 ILE A C 1
ATOM 571 O O . ILE A 1 76 ? -7.360 -0.558 40.465 1.00 11.44 77 ILE A O 1
ATOM 576 N N . LEU A 1 77 ? -5.561 0.564 39.723 1.00 12.20 78 LEU A N 1
ATOM 577 C CA . LEU A 1 77 ? -5.190 -0.466 38.752 1.00 9.30 78 LEU A CA 1
ATOM 578 C C . LEU A 1 77 ? -4.289 -1.556 39.320 1.00 14.84 78 LEU A C 1
ATOM 579 O O . LEU A 1 77 ? -4.369 -2.711 38.886 1.00 9.91 78 LEU A O 1
ATOM 584 N N . THR A 1 78 ? -3.418 -1.194 40.262 1.00 9.89 79 THR A N 1
ATOM 585 C CA . THR A 1 78 ? -2.386 -2.123 40.716 1.00 10.23 79 THR A CA 1
ATOM 586 C C . THR A 1 78 ? -2.760 -2.890 41.983 1.00 9.74 79 THR A C 1
ATOM 587 O O . THR A 1 78 ? -2.402 -4.062 42.134 1.00 9.53 79 THR A O 1
ATOM 591 N N . THR A 1 79 ? -3.450 -2.236 42.910 1.00 9.59 80 THR A N 1
ATOM 592 C CA . THR A 1 79 ? -3.878 -2.957 44.116 1.00 7.56 80 THR A CA 1
ATOM 593 C C . THR A 1 79 ? -4.797 -4.156 43.826 1.00 7.82 80 THR A C 1
ATOM 594 O O . THR A 1 79 ? -4.677 -5.197 44.482 1.00 7.02 80 THR A O 1
ATOM 598 N N . PRO A 1 80 ? -5.706 -4.052 42.841 1.00 12.32 81 PRO A N 1
ATOM 599 C CA . PRO A 1 80 ? -6.430 -5.312 42.609 1.00 13.25 81 PRO A CA 1
ATOM 600 C C . PRO A 1 80 ? -5.534 -6.410 42.015 1.00 15.96 81 PRO A C 1
ATOM 601 O O . PRO A 1 80 ? -5.823 -7.594 42.215 1.00 12.50 81 PRO A O 1
ATOM 605 N N . LEU A 1 81 ? -4.458 -6.034 41.332 1.00 6.51 82 LEU A N 1
ATOM 606 C CA . LEU A 1 81 ? -3.494 -7.037 40.864 1.00 11.38 82 LEU A CA 1
ATOM 607 C C . LEU A 1 81 ? -2.734 -7.680 42.035 1.00 10.87 82 LEU A C 1
ATOM 608 O O . LEU A 1 81 ? -2.408 -8.865 42.001 1.00 6.71 82 LEU A O 1
ATOM 613 N N . ILE A 1 82 ? -2.432 -6.894 43.063 1.00 8.77 83 ILE A N 1
ATOM 614 C CA . ILE A 1 82 ? -1.792 -7.454 44.262 1.00 7.70 83 ILE A CA 1
ATOM 615 C C . ILE A 1 82 ? -2.754 -8.382 44.994 1.00 5.99 83 ILE A C 1
ATOM 616 O O . ILE A 1 82 ? -2.383 -9.462 45.447 1.00 6.73 83 ILE A O 1
ATOM 621 N N . VAL A 1 83 ? -4.004 -7.956 45.115 1.00 10.79 84 VAL A N 1
ATOM 622 C CA . VAL A 1 83 ? -5.026 -8.793 45.734 1.00 9.50 84 VAL A CA 1
ATOM 623 C C . VAL A 1 83 ? -5.222 -10.082 44.921 1.00 10.46 84 VAL A C 1
ATOM 624 O O . VAL A 1 83 ? -5.363 -11.182 45.486 1.00 9.39 84 VAL A O 1
ATOM 628 N N . TYR A 1 84 ? -5.192 -9.941 43.596 1.00 7.30 85 TYR A N 1
ATOM 629 C CA . TYR A 1 84 ? -5.250 -11.103 42.692 1.00 8.20 85 TYR A CA 1
ATOM 630 C C . TYR A 1 84 ? -4.100 -12.084 42.924 1.00 13.15 85 TYR A C 1
ATOM 631 O O . TYR A 1 84 ? -4.311 -13.305 43.031 1.00 12.86 85 TYR A O 1
ATOM 640 N N . PHE A 1 85 ? -2.882 -11.557 43.003 1.00 9.87 86 PHE A N 1
ATOM 641 C CA . PHE A 1 85 ? -1.702 -12.394 43.268 1.00 8.17 86 PHE A CA 1
ATOM 642 C C . PHE A 1 85 ? -1.874 -13.177 44.582 1.00 10.60 86 PHE A C 1
ATOM 643 O O . PHE A 1 85 ? -1.561 -14.374 44.668 1.00 11.28 86 PHE A O 1
ATOM 651 N N . LEU A 1 86 ? -2.363 -12.491 45.612 1.00 9.74 87 LEU A N 1
ATOM 652 C CA . LEU A 1 86 ? -2.583 -13.100 46.928 1.00 9.69 87 LEU A CA 1
ATOM 653 C C . LEU A 1 86 ? -3.675 -14.158 46.850 1.00 8.43 87 LEU A C 1
ATOM 654 O O . LEU A 1 86 ? -3.569 -15.225 47.452 1.00 9.69 87 LEU A O 1
ATOM 659 N N . GLY A 1 87 ? -4.725 -13.856 46.097 1.00 12.63 88 GLY A N 1
ATOM 660 C CA . GLY A 1 87 ? -5.841 -14.772 45.942 1.00 13.69 88 GLY A CA 1
ATOM 661 C C . GLY A 1 87 ? -5.454 -16.032 45.182 1.00 13.19 88 GLY A C 1
ATOM 662 O O . GLY A 1 87 ? -5.963 -17.121 45.471 1.00 12.40 88 GLY A O 1
ATOM 663 N N . LEU A 1 88 ? -4.548 -15.888 44.221 1.00 8.25 89 LEU A N 1
ATOM 664 C CA . LEU A 1 88 ? -4.019 -17.048 43.505 1.00 16.29 89 LEU A CA 1
ATOM 665 C C . LEU A 1 88 ? -3.258 -17.943 44.459 1.00 19.11 89 LEU A C 1
ATOM 666 O O . LEU A 1 88 ? -3.418 -19.166 44.434 1.00 12.15 89 LEU A O 1
ATOM 671 N N . LEU A 1 89 ? -2.423 -17.338 45.302 1.00 12.11 90 LEU A N 1
ATOM 672 C CA . LEU A 1 89 ? -1.679 -18.128 46.274 1.00 15.54 90 LEU A CA 1
ATOM 673 C C . LEU A 1 89 ? -2.659 -18.796 47.213 1.00 20.01 90 LEU A C 1
ATOM 674 O O . LEU A 1 89 ? -2.508 -19.969 47.531 1.00 20.42 90 LEU A O 1
ATOM 679 N N . ALA A 1 90 ? -3.684 -18.060 47.637 1.00 14.50 91 ALA A N 1
ATOM 680 C CA . ALA A 1 90 ? -4.641 -18.611 48.595 1.00 15.37 91 ALA A CA 1
ATOM 681 C C . ALA A 1 90 ? -5.510 -19.724 48.004 1.00 15.03 91 ALA A C 1
ATOM 682 O O . ALA A 1 90 ? -6.004 -20.592 48.736 1.00 15.25 91 ALA A O 1
ATOM 684 N N . GLY A 1 91 ? -5.688 -19.704 46.685 1.00 15.53 92 GLY A N 1
ATOM 685 C CA . GLY A 1 91 ? -6.488 -20.724 46.018 1.00 16.82 92 GLY A CA 1
ATOM 686 C C . GLY A 1 91 ? -7.958 -20.344 46.021 1.00 21.66 92 GLY A C 1
ATOM 687 O O . GLY A 1 91 ? -8.830 -21.184 46.201 1.00 23.00 92 GLY A O 1
ATOM 688 N N . LEU A 1 92 ? -8.232 -19.057 45.849 1.00 15.23 93 LEU A N 1
ATOM 689 C CA . LEU A 1 92 ? -9.607 -18.567 45.815 1.00 13.55 93 LEU A CA 1
ATOM 690 C C . LEU A 1 92 ? -10.355 -18.964 44.541 1.00 19.13 93 LEU A C 1
ATOM 691 O O . LEU A 1 92 ? -9.743 -19.166 43.485 1.00 21.52 93 LEU A O 1
ATOM 696 N N . ASP A 1 93 ? -11.670 -19.032 44.632 0.71 19.64 94 ASP A N 1
ATOM 697 C CA . ASP A 1 93 ? -12.539 -19.202 43.467 0.71 30.08 94 ASP A CA 1
ATOM 698 C C . ASP A 1 93 ? -13.071 -17.864 43.011 0.71 30.70 94 ASP A C 1
ATOM 699 O O . ASP A 1 93 ? -12.852 -16.874 43.663 0.71 24.33 94 ASP A O 1
ATOM 704 N N . SER A 1 94 ? -13.775 -17.838 41.896 0.63 28.08 95 SER A N 1
ATOM 705 C CA . SER A 1 94 ? -14.185 -16.573 41.281 0.63 32.34 95 SER A CA 1
ATOM 706 C C . SER A 1 94 ? -15.037 -15.691 42.201 0.63 29.68 95 SER A C 1
ATOM 707 O O . SER A 1 94 ? -14.887 -14.466 42.216 0.63 26.12 95 SER A O 1
ATOM 710 N N . ARG A 1 95 ? -15.884 -16.322 42.990 0.77 26.98 96 ARG A N 1
ATOM 711 C CA . ARG A 1 95 ? -16.767 -15.614 43.877 0.77 30.62 96 ARG A CA 1
ATOM 712 C C . ARG A 1 95 ? -16.011 -14.961 45.003 0.77 30.12 96 ARG A C 1
ATOM 713 O O . ARG A 1 95 ? -16.371 -13.892 45.439 0.77 27.25 96 ARG A O 1
ATOM 721 N N . GLU A 1 96 ? -14.988 -15.641 45.484 1.00 31.69 97 GLU A N 1
ATOM 722 C CA . GLU A 1 96 ? -14.098 -15.120 46.515 1.00 29.19 97 GLU A CA 1
ATOM 723 C C . GLU A 1 96 ? -13.221 -13.996 45.962 1.00 27.35 97 GLU A C 1
ATOM 724 O O . GLU A 1 96 ? -13.053 -12.956 46.611 1.00 21.53 97 GLU A O 1
ATOM 730 N N . PHE A 1 97 ? -12.679 -14.197 44.759 1.00 27.82 98 PHE A N 1
ATOM 731 C CA . PHE A 1 97 ? -11.957 -13.129 44.069 1.00 31.66 98 PHE A CA 1
ATOM 732 C C . PHE A 1 97 ? -12.829 -11.882 43.928 1.00 28.81 98 PHE A C 1
ATOM 733 O O . PHE A 1 97 ? -12.356 -10.764 44.131 1.00 24.12 98 PHE A O 1
ATOM 741 N N . GLY A 1 98 ? -14.099 -12.080 43.581 1.00 22.19 99 GLY A N 1
ATOM 742 C CA . GLY A 1 98 ? -15.000 -10.964 43.338 1.00 15.36 99 GLY A CA 1
ATOM 743 C C . GLY A 1 98 ? -15.208 -10.121 44.584 1.00 20.77 99 GLY A C 1
ATOM 744 O O . GLY A 1 98 ? -15.268 -8.894 44.515 1.00 21.57 99 GLY A O 1
ATOM 745 N N . ILE A 1 99 ? -15.314 -10.787 45.729 1.00 21.08 100 ILE A N 1
ATOM 746 C CA . ILE A 1 99 ? -15.537 -10.102 46.992 1.00 26.78 100 ILE A CA 1
ATOM 747 C C . ILE A 1 99 ? -14.348 -9.221 47.365 1.00 26.12 100 ILE A C 1
ATOM 748 O O . ILE A 1 99 ? -14.520 -8.039 47.657 1.00 22.95 100 ILE A O 1
ATOM 753 N N . VAL A 1 100 ? -13.144 -9.792 47.347 1.00 25.01 101 VAL A N 1
ATOM 754 C CA . VAL A 1 100 ? -11.961 -9.035 47.758 1.00 22.77 101 VAL A CA 1
ATOM 755 C C . VAL A 1 100 ? -11.565 -7.944 46.784 1.00 18.55 101 VAL A C 1
ATOM 756 O O . VAL A 1 100 ? -11.080 -6.897 47.201 1.00 11.94 101 VAL A O 1
ATOM 760 N N . ILE A 1 101 ? -11.744 -8.164 45.495 1.00 18.14 102 ILE A N 1
ATOM 761 C CA . ILE A 1 101 ? -11.445 -7.142 44.516 1.00 18.82 102 ILE A CA 1
ATOM 762 C C . ILE A 1 101 ? -12.448 -6.012 44.674 1.00 18.70 102 ILE A C 1
ATOM 763 O O . ILE A 1 101 ? -12.112 -4.889 44.488 1.00 18.39 102 ILE A O 1
ATOM 768 N N . THR A 1 102 ? -13.678 -6.338 45.010 1.00 16.27 103 THR A N 1
ATOM 769 C CA . THR A 1 102 ? -14.705 -5.322 45.217 1.00 22.16 103 THR A CA 1
ATOM 770 C C . THR A 1 102 ? -14.381 -4.461 46.431 1.00 23.48 103 THR A C 1
ATOM 771 O O . THR A 1 102 ? -14.382 -3.235 46.346 1.00 24.88 103 THR A O 1
ATOM 775 N N . LEU A 1 103 ? -14.108 -5.112 47.558 1.00 23.27 104 LEU A N 1
ATOM 776 C CA . LEU A 1 103 ? -13.690 -4.408 48.766 1.00 18.00 104 LEU A CA 1
ATOM 777 C C . LEU A 1 103 ? -12.467 -3.544 48.490 1.00 17.32 104 LEU A C 1
ATOM 778 O O . LEU A 1 103 ? -12.419 -2.394 48.907 1.00 16.41 104 LEU A O 1
ATOM 783 N N . ASN A 1 104 ? -11.479 -4.096 47.782 1.00 16.62 105 ASN A N 1
ATOM 784 C CA . ASN A 1 104 ? -10.274 -3.330 47.434 1.00 18.30 105 ASN A CA 1
ATOM 785 C C . ASN A 1 104 ? -10.586 -2.077 46.615 1.00 13.35 105 ASN A C 1
ATOM 786 O O . ASN A 1 104 ? -10.079 -0.970 46.884 1.00 11.27 105 ASN A O 1
ATOM 791 N N . THR A 1 105 ? -11.433 -2.257 45.613 1.00 14.46 106 THR A N 1
ATOM 792 C CA . THR A 1 105 ? -11.785 -1.174 44.697 1.00 12.75 106 THR A CA 1
ATOM 793 C C . THR A 1 105 ? -12.551 -0.070 45.417 1.00 15.82 106 THR A C 1
ATOM 794 O O . THR A 1 105 ? -12.356 1.120 45.129 1.00 16.60 106 THR A O 1
ATOM 798 N N . VAL A 1 106 ? -13.401 -0.449 46.369 1.00 15.43 107 VAL A N 1
ATOM 799 C CA . VAL A 1 106 ? -14.097 0.561 47.182 1.00 17.86 107 VAL A CA 1
ATOM 800 C C . VAL A 1 106 ? -13.124 1.459 47.975 1.00 19.77 107 VAL A C 1
ATOM 801 O O . VAL A 1 106 ? -13.304 2.681 48.045 1.00 16.69 107 VAL A O 1
ATOM 805 N N . VAL A 1 107 ? -12.092 0.852 48.555 1.00 14.35 108 VAL A N 1
ATOM 806 C CA . VAL A 1 107 ? -11.059 1.593 49.268 1.00 12.59 108 VAL A CA 1
ATOM 807 C C . VAL A 1 107 ? -10.400 2.635 48.369 1.00 19.40 108 VAL A C 1
ATOM 808 O O . VAL A 1 107 ? -10.301 3.814 48.735 1.00 15.06 108 VAL A O 1
ATOM 812 N N . MET A 1 108 ? -9.965 2.203 47.187 1.00 15.54 109 MET A N 1
ATOM 813 C CA . MET A 1 108 ? -9.198 3.080 46.301 1.00 14.64 109 MET A CA 1
ATOM 814 C C . MET A 1 108 ? -10.062 4.157 45.667 1.00 14.48 109 MET A C 1
ATOM 815 O O . MET A 1 108 ? -9.631 5.305 45.536 1.00 15.74 109 MET A O 1
ATOM 820 N N . LEU A 1 109 ? -11.284 3.793 45.286 1.00 13.24 110 LEU A N 1
ATOM 821 C CA . LEU A 1 109 ? -12.239 4.762 44.745 1.00 17.23 110 LEU A CA 1
ATOM 822 C C . LEU A 1 109 ? -12.616 5.819 45.782 1.00 20.33 110 LEU A C 1
ATOM 823 O O . LEU A 1 109 ? -12.669 7.015 45.480 1.00 20.77 110 LEU A O 1
ATOM 828 N N . ALA A 1 110 ? -12.891 5.371 47.001 1.00 20.37 111 ALA A N 1
ATOM 829 C CA . ALA A 1 110 ? -13.261 6.273 48.088 1.00 19.72 111 ALA A CA 1
ATOM 830 C C . ALA A 1 110 ? -12.132 7.228 48.426 1.00 21.65 111 ALA A C 1
ATOM 831 O O . ALA A 1 110 ? -12.364 8.420 48.641 1.00 18.35 111 ALA A O 1
ATOM 833 N N . GLY A 1 111 ? -10.911 6.700 48.478 1.00 16.29 112 GLY A N 1
ATOM 834 C CA . GLY A 1 111 ? -9.748 7.509 48.802 1.00 15.31 112 GLY A CA 1
ATOM 835 C C . GLY A 1 111 ? -9.443 8.538 47.728 1.00 20.21 112 GLY A C 1
ATOM 836 O O . GLY A 1 111 ? -9.047 9.665 48.026 1.00 17.08 112 GLY A O 1
ATOM 837 N N . PHE A 1 112 ? -9.612 8.143 46.471 1.00 18.03 113 PHE A N 1
ATOM 838 C CA . PHE A 1 112 ? -9.393 9.054 45.356 1.00 14.58 113 PHE A CA 1
ATOM 839 C C . PHE A 1 112 ? -10.460 10.145 45.372 1.00 17.84 113 PHE A C 1
ATOM 840 O O . PHE A 1 112 ? -10.148 11.337 45.270 1.00 17.30 113 PHE A O 1
ATOM 848 N N . ALA A 1 113 ? -11.718 9.739 45.507 1.00 19.72 114 ALA A N 1
ATOM 849 C CA . ALA A 1 113 ? -12.820 10.694 45.557 1.00 23.28 114 ALA A CA 1
ATOM 850 C C . ALA A 1 113 ? -12.644 11.695 46.698 1.00 24.61 114 ALA A C 1
ATOM 851 O O . ALA A 1 113 ? -12.842 12.906 46.517 1.00 23.32 114 ALA A O 1
ATOM 853 N N . GLY A 1 114 ? -12.262 11.195 47.867 1.00 17.05 115 GLY A N 1
ATOM 854 C CA . GLY A 1 114 ? -12.087 12.048 49.027 1.00 17.15 115 GLY A CA 1
ATOM 855 C C . GLY A 1 114 ? -10.973 13.058 48.818 1.00 25.00 115 GLY A C 1
ATOM 856 O O . GLY A 1 114 ? -11.104 14.219 49.201 1.00 26.48 115 GLY A O 1
ATOM 857 N N . ALA A 1 115 ? -9.874 12.618 48.210 1.00 21.50 116 ALA A N 1
ATOM 858 C CA . ALA A 1 115 ? -8.750 13.511 47.937 1.00 18.68 116 ALA A CA 1
ATOM 859 C C . ALA A 1 115 ? -9.176 14.649 47.006 1.00 20.07 116 ALA A C 1
ATOM 860 O O . ALA A 1 115 ? -8.651 15.765 47.089 1.00 23.38 116 ALA A O 1
ATOM 862 N N . MET A 1 116 ? -10.129 14.389 46.137 1.00 25.01 117 MET A N 1
ATOM 863 C CA . MET A 1 116 ? -10.597 15.368 45.168 1.00 25.25 117 MET A CA 1
ATOM 864 C C . MET A 1 116 ? -11.695 16.275 45.713 1.00 28.76 117 MET A C 1
ATOM 865 O O . MET A 1 116 ? -12.125 17.175 45.041 1.00 31.69 117 MET A O 1
ATOM 870 N N . VAL A 1 117 ? -12.162 15.992 46.915 1.00 26.94 118 VAL A N 1
ATOM 871 C CA . VAL A 1 117 ? -13.205 16.820 47.530 1.00 31.36 118 VAL A CA 1
ATOM 872 C C . VAL A 1 117 ? -12.613 17.891 48.450 1.00 32.27 118 VAL A C 1
ATOM 873 O O . VAL A 1 117 ? -11.894 17.567 49.396 1.00 29.60 118 VAL A O 1
ATOM 877 N N . PRO A 1 118 ? -12.906 19.175 48.163 1.00 30.55 119 PRO A N 1
ATOM 878 C CA . PRO A 1 118 ? -12.391 20.302 48.949 1.00 27.71 119 PRO A CA 1
ATOM 879 C C . PRO A 1 118 ? -12.928 20.322 50.372 1.00 29.68 119 PRO A C 1
ATOM 880 O O . PRO A 1 118 ? -12.178 20.574 51.317 1.00 27.88 119 PRO A O 1
ATOM 884 N N . GLY A 1 119 ? -14.225 20.071 50.514 1.00 30.95 120 GLY A N 1
ATOM 885 C CA . GLY A 1 119 ? -14.901 20.223 51.786 1.00 23.96 120 GLY A CA 1
ATOM 886 C C . GLY A 1 119 ? -14.658 19.147 52.825 1.00 33.68 120 GLY A C 1
ATOM 887 O O . GLY A 1 119 ? -14.005 18.115 52.565 1.00 27.54 120 GLY A O 1
ATOM 888 N N . ILE A 1 120 ? -15.218 19.385 54.009 1.00 30.65 121 ILE A N 1
ATOM 889 C CA . ILE A 1 120 ? -15.045 18.492 55.151 1.00 35.18 121 ILE A CA 1
ATOM 890 C C . ILE A 1 120 ? -15.666 17.116 54.894 1.00 31.39 121 ILE A C 1
ATOM 891 O O . ILE A 1 120 ? -15.314 16.127 55.546 1.00 29.92 121 ILE A O 1
ATOM 896 N N . GLU A 1 121 ? -16.564 17.051 53.933 1.00 28.48 122 GLU A N 1
ATOM 897 C CA . GLU A 1 121 ? -17.213 15.806 53.642 1.00 29.42 122 GLU A CA 1
ATOM 898 C C . GLU A 1 121 ? -16.273 14.791 52.987 1.00 30.85 122 GLU A C 1
ATOM 899 O O . GLU A 1 121 ? -16.643 13.675 52.761 1.00 30.79 122 GLU A O 1
ATOM 905 N N . ARG A 1 122 ? -15.062 15.203 52.692 1.00 24.97 123 ARG A N 1
ATOM 906 C CA . ARG A 1 122 ? -14.059 14.279 52.170 1.00 28.60 123 ARG A CA 1
ATOM 907 C C . ARG A 1 122 ? -13.704 13.217 53.202 1.00 26.09 123 ARG A C 1
ATOM 908 O O . ARG A 1 122 ? -13.265 12.111 52.846 1.00 24.03 123 ARG A O 1
ATOM 916 N N . TYR A 1 123 ? -13.909 13.541 54.478 1.00 23.59 124 TYR A N 1
ATOM 917 C CA . TYR A 1 123 ? -13.613 12.603 55.566 1.00 25.43 124 TYR A CA 1
ATOM 918 C C . TYR A 1 123 ? -14.669 11.502 55.678 1.00 23.57 124 TYR A C 1
ATOM 919 O O . TYR A 1 123 ? -14.398 10.421 56.212 1.00 22.11 124 TYR A O 1
ATOM 928 N N . ALA A 1 124 ? -15.869 11.782 55.179 1.00 22.63 125 ALA A N 1
ATOM 929 C CA . ALA A 1 124 ? -16.911 10.768 55.082 1.00 25.88 125 ALA A CA 1
ATOM 930 C C . ALA A 1 124 ? -16.498 9.731 54.047 1.00 26.76 125 ALA A C 1
ATOM 931 O O . ALA A 1 124 ? -16.679 8.522 54.246 1.00 22.43 125 ALA A O 1
ATOM 933 N N . LEU A 1 125 ? -15.942 10.217 52.939 1.00 23.76 126 LEU A N 1
ATOM 934 C CA . LEU A 1 125 ? -15.443 9.338 51.891 1.00 26.82 126 LEU A CA 1
ATOM 935 C C . LEU A 1 125 ? -14.245 8.537 52.393 1.00 24.59 126 LEU A C 1
ATOM 936 O O . LEU A 1 125 ? -14.153 7.337 52.144 1.00 23.83 126 LEU A O 1
ATOM 941 N N . PHE A 1 126 ? -13.334 9.195 53.106 1.00 20.74 127 PHE A N 1
ATOM 942 C CA . PHE A 1 126 ? -12.243 8.478 53.763 1.00 18.91 127 PHE A CA 1
ATOM 943 C C . PHE A 1 126 ? -12.805 7.353 54.641 1.00 22.48 127 PHE A C 1
ATOM 944 O O . PHE A 1 126 ? -12.344 6.201 54.568 1.00 17.30 127 PHE A O 1
ATOM 952 N N . GLY A 1 127 ? -13.795 7.705 55.466 1.00 19.37 128 GLY A N 1
ATOM 953 C CA . GLY A 1 127 ? -14.430 6.772 56.386 1.00 22.62 128 GLY A CA 1
ATOM 954 C C . GLY A 1 127 ? -15.018 5.557 55.689 1.00 22.02 128 GLY A C 1
ATOM 955 O O . GLY A 1 127 ? -14.907 4.433 56.176 1.00 19.16 128 GLY A O 1
ATOM 956 N N . MET A 1 128 ? -15.640 5.788 54.538 1.00 24.11 129 MET A N 1
ATOM 957 C CA . MET A 1 128 ? -16.188 4.702 53.744 1.00 23.59 129 MET A CA 1
ATOM 958 C C . MET A 1 128 ? -15.060 3.795 53.264 1.00 20.17 129 MET A C 1
ATOM 959 O O . MET A 1 128 ? -15.194 2.569 53.266 1.00 16.13 129 MET A O 1
ATOM 964 N N . GLY A 1 129 ? -13.947 4.402 52.863 1.00 19.19 130 GLY A N 1
ATOM 965 C CA . GLY A 1 129 ? -12.781 3.646 52.437 1.00 16.45 130 GLY A CA 1
ATOM 966 C C . GLY A 1 129 ? -12.174 2.849 53.576 1.00 16.90 130 GLY A C 1
ATOM 967 O O . GLY A 1 129 ? -11.761 1.699 53.389 1.00 15.21 130 GLY A O 1
ATOM 968 N N . ALA A 1 130 ? -12.140 3.455 54.762 1.00 15.15 131 ALA A N 1
ATOM 969 C CA . ALA A 1 130 ? -11.533 2.844 55.939 1.00 14.78 131 ALA A CA 1
ATOM 970 C C . ALA A 1 130 ? -12.296 1.602 56.395 1.00 14.75 131 ALA A C 1
ATOM 971 O O . ALA A 1 130 ? -11.696 0.602 56.789 1.00 15.00 131 ALA A O 1
ATOM 973 N N . VAL A 1 131 ? -13.621 1.672 56.337 1.00 16.98 132 VAL A N 1
ATOM 974 C CA . VAL A 1 131 ? -14.460 0.531 56.689 1.00 16.20 132 VAL A CA 1
ATOM 975 C C . VAL A 1 131 ? -14.262 -0.608 55.703 1.00 20.08 132 VAL A C 1
ATOM 976 O O . VAL A 1 131 ? -14.123 -1.771 56.103 1.00 17.52 132 VAL A O 1
ATOM 980 N N . ALA A 1 132 ? -14.236 -0.273 54.415 1.00 16.33 133 ALA A N 1
ATOM 981 C CA . ALA A 1 132 ? -13.989 -1.276 53.377 1.00 20.56 133 ALA A CA 1
ATOM 982 C C . ALA A 1 132 ? -12.622 -1.928 53.563 1.00 16.57 133 ALA A C 1
ATOM 983 O O . ALA A 1 132 ? -12.459 -3.127 53.324 1.00 15.37 133 ALA A O 1
ATOM 985 N N . PHE A 1 133 ? -11.643 -1.137 53.995 1.00 13.39 134 PHE A N 1
ATOM 986 C CA . PHE A 1 133 ? -10.302 -1.655 54.237 1.00 12.68 134 PHE A CA 1
ATOM 987 C C . PHE A 1 133 ? -10.276 -2.659 55.391 1.00 19.28 134 PHE A C 1
ATOM 988 O O . PHE A 1 133 ? -9.586 -3.674 55.310 1.00 16.07 134 PHE A O 1
ATOM 996 N N . LEU A 1 134 ? -11.014 -2.378 56.464 1.00 16.53 135 LEU A N 1
ATOM 997 C CA . LEU A 1 134 ? -11.125 -3.344 57.559 1.00 13.86 135 LEU A CA 1
ATOM 998 C C . LEU A 1 134 ? -11.750 -4.653 57.068 1.00 16.34 135 LEU A C 1
ATOM 999 O O . LEU A 1 134 ? -11.395 -5.744 57.536 1.00 14.89 135 LEU A O 1
ATOM 1004 N N . GLY A 1 135 ? -12.693 -4.540 56.138 1.00 13.53 136 GLY A N 1
ATOM 1005 C CA . GLY A 1 135 ? -13.309 -5.718 55.543 1.00 13.02 136 GLY A CA 1
ATOM 1006 C C . GLY A 1 135 ? -12.307 -6.518 54.726 1.00 16.64 136 GLY A C 1
ATOM 1007 O O . GLY A 1 135 ? -12.297 -7.756 54.768 1.00 13.35 136 GLY A O 1
ATOM 1008 N N . LEU A 1 136 ? -11.468 -5.808 53.977 1.00 16.28 137 LEU A N 1
ATOM 1009 C CA . LEU A 1 136 ? -10.425 -6.436 53.167 1.00 17.52 137 LEU A CA 1
ATOM 1010 C C . LEU A 1 136 ? -9.405 -7.137 54.056 1.00 16.07 137 LEU A C 1
ATOM 1011 O O . LEU A 1 136 ? -8.985 -8.255 53.778 1.00 11.68 137 LEU A O 1
ATOM 1016 N N . VAL A 1 137 ? -8.997 -6.471 55.128 1.00 10.94 138 VAL A N 1
ATOM 1017 C CA . VAL A 1 137 ? -8.071 -7.078 56.079 1.00 13.83 138 VAL A CA 1
ATOM 1018 C C . VAL A 1 137 ? -8.649 -8.353 56.689 1.00 12.83 138 VAL A C 1
ATOM 1019 O O . VAL A 1 137 ? -7.961 -9.378 56.789 1.00 10.80 138 VAL A O 1
ATOM 1023 N N . TYR A 1 138 ? -9.918 -8.301 57.081 1.00 11.26 139 TYR A N 1
ATOM 1024 C CA . TYR A 1 138 ? -10.582 -9.501 57.584 1.00 13.62 139 TYR A CA 1
ATOM 1025 C C . TYR A 1 138 ? -10.500 -10.651 56.580 1.00 18.69 139 TYR A C 1
ATOM 1026 O O . TYR A 1 138 ? -10.224 -11.798 56.941 1.00 13.01 139 TYR A O 1
ATOM 1035 N N . TYR A 1 139 ? -10.793 -10.360 55.334 1.00 16.60 140 TYR A N 1
ATOM 1036 C CA . TYR A 1 139 ? -10.749 -11.344 54.284 1.00 15.63 140 TYR A CA 1
ATOM 1037 C C . TYR A 1 139 ? -9.346 -11.910 54.105 1.00 16.72 140 TYR A C 1
ATOM 1038 O O . TYR A 1 139 ? -9.171 -13.086 53.969 1.00 18.56 140 TYR A O 1
ATOM 1047 N N . LEU A 1 140 ? -8.351 -11.059 54.152 1.00 15.87 141 LEU A N 1
ATOM 1048 C CA . LEU A 1 140 ? -6.956 -11.467 54.042 1.00 12.98 141 LEU A CA 1
ATOM 1049 C C . LEU A 1 140 ? -6.507 -12.370 55.196 1.00 12.55 141 LEU A C 1
ATOM 1050 O O . LEU A 1 140 ? -5.836 -13.371 54.977 1.00 12.68 141 LEU A O 1
ATOM 1055 N N . VAL A 1 141 ? -6.869 -12.018 56.426 1.00 9.64 142 VAL A N 1
ATOM 1056 C CA . VAL A 1 141 ? -6.367 -12.775 57.579 1.00 13.75 142 VAL A CA 1
ATOM 1057 C C . VAL A 1 141 ? -7.305 -13.888 58.025 1.00 13.87 142 VAL A C 1
ATOM 1058 O O . VAL A 1 141 ? -6.916 -14.751 58.814 1.00 13.63 142 VAL A O 1
ATOM 1062 N N . GLY A 1 142 ? -8.535 -13.865 57.523 1.00 16.43 143 GLY A N 1
ATOM 1063 C CA . GLY A 1 142 ? -9.520 -14.868 57.872 1.00 18.39 143 GLY A CA 1
ATOM 1064 C C . GLY A 1 142 ? -9.685 -15.886 56.759 1.00 19.84 143 GLY A C 1
ATOM 1065 O O . GLY A 1 142 ? -8.836 -16.758 56.589 1.00 17.87 143 GLY A O 1
ATOM 1066 N N . PRO A 1 143 ? -10.779 -15.771 55.988 1.00 23.87 144 PRO A N 1
ATOM 1067 C CA . PRO A 1 143 ? -11.132 -16.650 54.864 1.00 23.63 144 PRO A CA 1
ATOM 1068 C C . PRO A 1 143 ? -9.968 -16.970 53.918 1.00 19.20 144 PRO A C 1
ATOM 1069 O O . PRO A 1 143 ? -9.762 -18.137 53.590 1.00 22.92 144 PRO A O 1
ATOM 1073 N N . MET A 1 144 ? -9.218 -15.961 53.486 1.00 13.45 145 MET A N 1
ATOM 1074 C CA . MET A 1 144 ? -8.122 -16.202 52.552 1.00 14.56 145 MET A CA 1
ATOM 1075 C C . MET A 1 144 ? -6.980 -16.989 53.190 1.00 17.91 145 MET A C 1
ATOM 1076 O O . MET A 1 144 ? -6.323 -17.813 52.540 1.00 13.49 145 MET A O 1
ATOM 1081 N N . THR A 1 145 ? -6.753 -16.735 54.471 1.00 13.82 146 THR A N 1
ATOM 1082 C CA . THR A 1 145 ? -5.737 -17.459 55.206 1.00 13.58 146 THR A CA 1
ATOM 1083 C C . THR A 1 145 ? -6.181 -18.916 55.374 1.00 15.70 146 THR A C 1
ATOM 1084 O O . THR A 1 145 ? -5.364 -19.841 55.285 1.00 15.64 146 THR A O 1
ATOM 1088 N N . GLU A 1 146 ? -7.480 -19.122 55.581 1.00 14.95 147 GLU A N 1
ATOM 1089 C CA . GLU A 1 146 ? -8.003 -20.482 55.735 1.00 21.16 147 GLU A CA 1
ATOM 1090 C C . GLU A 1 146 ? -7.841 -21.267 54.436 1.00 20.97 147 GLU A C 1
ATOM 1091 O O . GLU A 1 146 ? -7.490 -22.450 54.451 1.00 23.99 147 GLU A O 1
ATOM 1097 N N . SER A 1 147 ? -8.108 -20.599 53.320 1.00 17.85 148 SER A N 1
ATOM 1098 C CA . SER A 1 147 ? -7.952 -21.204 52.003 1.00 19.43 148 SER A CA 1
ATOM 1099 C C . SER A 1 147 ? -6.489 -21.541 51.738 1.00 19.84 148 SER A C 1
ATOM 1100 O O . SER A 1 147 ? -6.170 -22.631 51.245 1.00 18.55 148 SER A O 1
ATOM 1103 N N . ALA A 1 148 ? -5.604 -20.607 52.074 1.00 15.42 149 ALA A N 1
ATOM 1104 C CA . ALA A 1 148 ? -4.175 -20.805 51.855 1.00 16.54 149 ALA A CA 1
ATOM 1105 C C . ALA A 1 148 ? -3.636 -21.975 52.674 1.00 15.83 149 ALA A C 1
ATOM 1106 O O . ALA A 1 148 ? -2.687 -22.639 52.261 1.00 15.58 149 ALA A O 1
ATOM 1108 N N . SER A 1 149 ? -4.244 -22.224 53.829 1.00 14.98 150 SER A N 1
ATOM 1109 C CA . SER A 1 149 ? -3.731 -23.234 54.749 1.00 19.69 150 SER A CA 1
ATOM 1110 C C . SER A 1 149 ? -3.969 -24.649 54.230 1.00 25.20 150 SER A C 1
ATOM 1111 O O . SER A 1 149 ? -3.463 -25.614 54.798 1.00 28.51 150 SER A O 1
ATOM 1114 N N . GLN A 1 150 ? -4.779 -24.789 53.195 1.00 27.32 151 GLN A N 1
ATOM 1115 C CA . GLN A 1 150 ? -5.051 -26.061 52.552 1.00 24.25 151 GLN A CA 1
ATOM 1116 C C . GLN A 1 150 ? -4.054 -26.398 51.445 1.00 23.22 151 GLN A C 1
ATOM 1117 O O . GLN A 1 150 ? -4.070 -27.475 50.917 1.00 20.55 151 GLN A O 1
ATOM 1123 N N . ARG A 1 151 ? -3.199 -25.463 51.086 1.00 16.01 152 ARG A N 1
ATOM 1124 C CA . ARG A 1 151 ? -2.237 -25.678 50.011 1.00 17.47 152 ARG A CA 1
ATOM 1125 C C . ARG A 1 151 ? -0.908 -26.188 50.561 1.00 16.32 152 ARG A C 1
ATOM 1126 O O . ARG A 1 151 ? -0.775 -26.389 51.768 1.00 18.46 152 ARG A O 1
ATOM 1134 N N . SER A 1 152 ? 0.072 -26.396 49.687 1.00 16.46 153 SER A N 1
ATOM 1135 C CA . SER A 1 152 ? 1.380 -26.905 50.107 1.00 11.18 153 SER A CA 1
ATOM 1136 C C . SER A 1 152 ? 2.059 -25.982 51.115 1.00 23.32 153 SER A C 1
ATOM 1137 O O . SER A 1 152 ? 1.681 -24.805 51.259 1.00 17.84 153 SER A O 1
ATOM 1140 N N . SER A 1 153 ? 3.068 -26.504 51.767 1.00 19.43 154 SER A N 1
ATOM 1141 C CA . SER A 1 153 ? 3.788 -25.768 52.759 1.00 19.88 154 SER A CA 1
ATOM 1142 C C . SER A 1 153 ? 4.467 -24.539 52.220 1.00 17.10 154 SER A C 1
ATOM 1143 O O . SER A 1 153 ? 4.440 -23.498 52.820 1.00 17.33 154 SER A O 1
ATOM 1146 N N . GLY A 1 154 ? 5.112 -24.702 51.099 1.00 16.47 155 GLY A N 1
ATOM 1147 C CA . GLY A 1 154 ? 5.817 -23.600 50.463 1.00 23.15 155 GLY A CA 1
ATOM 1148 C C . GLY A 1 154 ? 4.875 -22.496 50.033 1.00 19.81 155 GLY A C 1
ATOM 1149 O O . GLY A 1 154 ? 5.191 -21.294 50.149 1.00 17.65 155 GLY A O 1
ATOM 1150 N N . ILE A 1 155 ? 3.706 -22.889 49.536 1.00 14.94 156 ILE A N 1
ATOM 1151 C CA . ILE A 1 155 ? 2.698 -21.908 49.128 1.00 18.03 156 ILE A CA 1
ATOM 1152 C C . ILE A 1 155 ? 2.070 -21.200 50.330 1.00 21.24 156 ILE A C 1
ATOM 1153 O O . ILE A 1 155 ? 1.906 -19.972 50.321 1.00 9.28 156 ILE A O 1
ATOM 1158 N N . LYS A 1 156 ? 1.726 -21.962 51.369 1.00 12.04 157 LYS A N 1
ATOM 1159 C CA . LYS A 1 15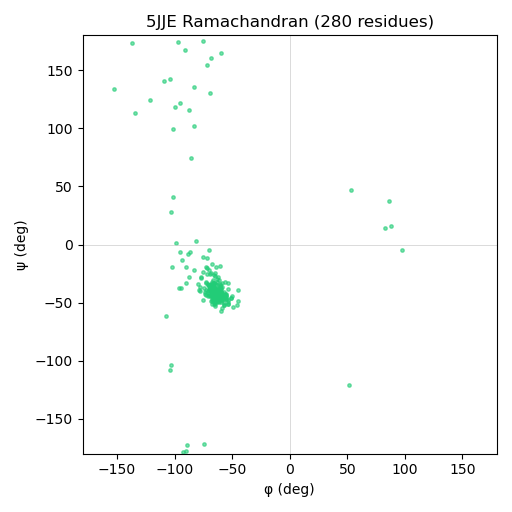6 ? 1.134 -21.353 52.565 1.00 12.92 157 LYS A CA 1
ATOM 1160 C C . LYS A 1 156 ? 2.094 -20.348 53.198 1.00 12.46 157 LYS A C 1
ATOM 1161 O O . LYS A 1 156 ? 1.690 -19.254 53.641 1.00 14.88 157 LYS A O 1
ATOM 1167 N N . SER A 1 157 ? 3.372 -20.711 53.213 1.00 10.80 158 SER A N 1
ATOM 1168 C CA . SER A 1 157 ? 4.410 -19.873 53.795 1.00 18.81 158 SER A CA 1
ATOM 1169 C C . SER A 1 157 ? 4.582 -18.557 53.030 1.00 16.02 158 SER A C 1
ATOM 1170 O O . SER A 1 157 ? 4.736 -17.491 53.626 1.00 10.59 158 SER A O 1
ATOM 1173 N N . LEU A 1 158 ? 4.564 -18.637 51.706 1.00 12.08 159 LEU A N 1
ATOM 1174 C CA . LEU A 1 158 ? 4.667 -17.426 50.888 1.00 9.51 159 LEU A CA 1
ATOM 1175 C C . LEU A 1 158 ? 3.434 -16.572 51.101 1.00 10.39 159 LEU A C 1
ATOM 1176 O O . LEU A 1 158 ? 3.543 -15.349 51.293 1.00 14.07 159 LEU A O 1
ATOM 1181 N N . TYR A 1 159 ? 2.256 -17.199 51.077 1.00 8.31 160 TYR A N 1
ATOM 1182 C CA . TYR A 1 159 ? 1.028 -16.447 51.316 1.00 10.00 160 TYR A CA 1
ATOM 1183 C C . TYR A 1 159 ? 1.069 -15.652 52.631 1.00 13.85 160 TYR A C 1
ATOM 1184 O O . TYR A 1 159 ? 0.769 -14.472 52.645 1.00 8.45 160 TYR A O 1
ATOM 1193 N N . VAL A 1 160 ? 1.411 -16.312 53.734 1.00 9.02 161 VAL A N 1
ATOM 1194 C CA . VAL A 1 160 ? 1.438 -15.644 55.039 1.00 8.86 161 VAL A CA 1
ATOM 1195 C C . VAL A 1 160 ? 2.434 -14.483 55.071 1.00 10.00 161 VAL A C 1
ATOM 1196 O O . VAL A 1 160 ? 2.143 -13.397 55.593 1.00 9.71 161 VAL A O 1
ATOM 1200 N N . ARG A 1 161 ? 3.608 -14.703 54.494 1.00 8.80 162 ARG A N 1
ATOM 1201 C CA . ARG A 1 161 ? 4.631 -13.665 54.464 1.00 12.34 162 ARG A CA 1
ATOM 1202 C C . ARG A 1 161 ? 4.163 -12.451 53.649 1.00 14.65 162 ARG A C 1
ATOM 1203 O O . ARG A 1 161 ? 4.302 -11.303 54.079 1.00 9.12 162 ARG A O 1
ATOM 1211 N N . LEU A 1 162 ? 3.587 -12.699 52.478 1.00 9.89 163 LEU A N 1
ATOM 1212 C CA . LEU A 1 162 ? 3.105 -11.594 51.641 1.00 10.69 163 LEU A CA 1
ATOM 1213 C C . LEU A 1 162 ? 1.850 -10.969 52.235 1.00 7.75 163 LEU A C 1
ATOM 1214 O O . LEU A 1 162 ? 1.606 -9.773 52.094 1.00 7.39 163 LEU A O 1
ATOM 1219 N N . ARG A 1 163 ? 1.037 -11.791 52.886 1.00 10.37 164 ARG A N 1
ATOM 1220 C CA . ARG A 1 163 ? -0.153 -11.287 53.557 1.00 10.30 164 ARG A CA 1
ATOM 1221 C C . ARG A 1 163 ? 0.244 -10.328 54.678 1.00 7.45 164 ARG A C 1
ATOM 1222 O O . ARG A 1 163 ? -0.358 -9.257 54.850 1.00 10.20 164 ARG A O 1
ATOM 1230 N N . ASN A 1 164 ? 1.257 -10.715 55.451 1.00 6.75 165 ASN A N 1
ATOM 1231 C CA . ASN A 1 164 ? 1.712 -9.873 56.562 1.00 12.39 165 ASN A CA 1
ATOM 1232 C C . ASN A 1 164 ? 2.307 -8.558 56.082 1.00 6.81 165 ASN A C 1
ATOM 1233 O O . ASN A 1 164 ? 2.023 -7.482 56.637 1.00 7.67 165 ASN A O 1
ATOM 1238 N N . LEU A 1 165 ? 3.149 -8.639 55.059 1.00 5.76 166 LEU A N 1
ATOM 1239 C CA . LEU A 1 165 ? 3.688 -7.427 54.435 1.00 8.49 166 LEU A CA 1
ATOM 1240 C C . LEU A 1 165 ? 2.566 -6.485 54.009 1.00 11.97 166 LEU A C 1
ATOM 1241 O O . LEU A 1 165 ? 2.578 -5.264 54.281 1.00 6.93 166 LEU A O 1
ATOM 1246 N N . THR A 1 166 ? 1.576 -7.064 53.346 1.00 7.13 167 THR A N 1
ATOM 1247 C CA . THR A 1 166 ? 0.479 -6.293 52.772 1.00 5.81 167 THR A CA 1
ATOM 1248 C C . THR A 1 166 ? -0.408 -5.659 53.844 1.00 7.34 167 THR A C 1
ATOM 1249 O O . THR A 1 166 ? -0.662 -4.455 53.821 1.00 7.38 167 THR A O 1
ATOM 1253 N N . VAL A 1 167 ? -0.858 -6.462 54.807 1.00 9.24 168 VAL A N 1
ATOM 1254 C CA . VAL A 1 167 ? -1.749 -5.935 55.841 1.00 13.65 168 VAL A CA 1
ATOM 1255 C C . VAL A 1 167 ? -1.093 -4.825 56.674 1.00 12.79 168 VAL A C 1
ATOM 1256 O O . VAL A 1 167 ? -1.686 -3.766 56.906 1.00 9.60 168 VAL A O 1
ATOM 1260 N N . ILE A 1 168 ? 0.137 -5.064 57.110 1.00 8.84 169 ILE A N 1
ATOM 1261 C CA . ILE A 1 168 ? 0.839 -4.083 57.940 1.00 13.37 169 ILE A CA 1
ATOM 1262 C C . ILE A 1 168 ? 1.112 -2.801 57.170 1.00 9.67 169 ILE A C 1
ATOM 1263 O O . ILE A 1 168 ? 0.827 -1.695 57.639 1.00 12.86 169 ILE A O 1
ATOM 1268 N N . LEU A 1 169 ? 1.665 -2.947 55.975 1.00 7.48 170 LEU A N 1
ATOM 1269 C CA . LEU A 1 169 ? 2.055 -1.776 55.190 1.00 6.40 170 LEU A CA 1
ATOM 1270 C C . LEU A 1 169 ? 0.894 -1.012 54.565 1.00 10.55 170 LEU A C 1
ATOM 1271 O O . LEU A 1 169 ? 0.908 0.225 54.535 1.00 6.92 170 LEU A O 1
ATOM 1276 N N . TRP A 1 170 ? -0.094 -1.736 54.045 1.00 7.74 171 TRP A N 1
ATOM 1277 C CA . TRP A 1 170 ? -1.248 -1.044 53.470 1.00 6.27 171 TRP A CA 1
ATOM 1278 C C . TRP A 1 170 ? -1.963 -0.236 54.552 1.00 11.40 171 TRP A C 1
ATOM 1279 O O . TRP A 1 170 ? -2.598 0.764 54.253 1.00 5.80 171 TRP A O 1
ATOM 1290 N N . ALA A 1 171 ? -1.869 -0.674 55.806 1.00 9.44 172 ALA A N 1
ATOM 1291 C CA . ALA A 1 171 ? -2.532 0.043 56.902 1.00 10.35 172 ALA A CA 1
ATOM 1292 C C . ALA A 1 171 ? -1.918 1.434 57.162 1.00 9.93 172 ALA A C 1
ATOM 1293 O O . ALA A 1 171 ? -2.520 2.288 57.825 1.00 9.43 172 ALA A O 1
ATOM 1295 N N . ILE A 1 172 ? -0.718 1.656 56.640 1.00 8.24 173 ILE A N 1
ATOM 1296 C CA . ILE A 1 172 ? -0.025 2.932 56.828 1.00 8.66 173 ILE A CA 1
ATOM 1297 C C . ILE A 1 172 ? -0.553 4.008 55.865 1.00 14.22 173 ILE A C 1
ATOM 1298 O O . ILE A 1 172 ? -0.638 5.186 56.224 1.00 11.36 173 ILE A O 1
ATOM 1303 N N . TYR A 1 173 ? -0.936 3.594 54.657 1.00 6.33 174 TYR A N 1
ATOM 1304 C CA . TYR A 1 173 ? -1.443 4.536 53.646 1.00 6.79 174 TYR A CA 1
ATOM 1305 C C . TYR A 1 173 ? -2.556 5.473 54.137 1.00 8.91 174 TYR A C 1
ATOM 1306 O O . TYR A 1 173 ? -2.508 6.687 53.868 1.00 11.49 174 TYR A O 1
ATOM 1315 N N . PRO A 1 174 ? -3.570 4.937 54.846 1.00 8.38 175 PRO A N 1
ATOM 1316 C CA . PRO A 1 174 ? -4.607 5.892 55.269 1.00 10.62 175 PRO A CA 1
ATOM 1317 C C . PRO A 1 174 ? -4.109 6.938 56.272 1.00 15.90 175 PRO A C 1
ATOM 1318 O O . PRO A 1 174 ? -4.672 8.024 56.316 1.00 14.82 175 PRO A O 1
ATOM 1322 N N . PHE A 1 175 ? -3.079 6.624 57.046 1.00 7.44 176 PHE A N 1
ATOM 1323 C CA . PHE A 1 175 ? -2.515 7.611 57.962 1.00 11.06 176 PHE A CA 1
ATOM 1324 C C . PHE A 1 175 ? -1.771 8.690 57.188 1.00 15.75 176 PHE A C 1
ATOM 1325 O O . PHE A 1 175 ? -1.749 9.848 57.591 1.00 11.95 176 PHE A O 1
ATOM 1333 N N . ILE A 1 176 ? -1.149 8.307 56.079 1.00 10.24 177 ILE A N 1
ATOM 1334 C CA . ILE A 1 176 ? -0.472 9.293 55.237 1.00 11.96 177 ILE A CA 1
ATOM 1335 C C . ILE A 1 176 ? -1.491 10.178 54.524 1.00 15.42 177 ILE A C 1
ATOM 1336 O O . ILE A 1 176 ? -1.268 11.382 54.330 1.00 14.44 177 ILE A O 1
ATOM 1341 N N . TRP A 1 177 ? -2.627 9.590 54.163 1.00 10.25 178 TRP A N 1
ATOM 1342 C CA . TRP A 1 177 ? -3.731 10.351 53.582 1.00 15.11 178 TRP A CA 1
ATOM 1343 C C . TRP A 1 177 ? -4.227 11.404 54.595 1.00 14.10 178 TRP A C 1
ATOM 1344 O O . TRP A 1 177 ? -4.377 12.599 54.268 1.00 13.84 178 TRP A O 1
ATOM 1355 N N . LEU A 1 178 ? -4.465 10.956 55.829 1.00 14.44 179 LEU A N 1
ATOM 1356 C CA . LEU A 1 178 ? -5.001 11.819 56.890 1.00 19.11 179 LEU A CA 1
ATOM 1357 C C . LEU A 1 178 ? -4.062 12.942 57.316 1.00 20.74 179 LEU A C 1
ATOM 1358 O O . LEU A 1 178 ? -4.506 14.064 57.582 1.00 21.65 179 LEU A O 1
ATOM 1363 N N . LEU A 1 179 ? -2.772 12.634 57.403 1.00 15.72 180 LEU A N 1
ATOM 1364 C CA . LEU A 1 179 ? -1.784 13.588 57.902 1.00 14.50 180 LEU A CA 1
ATOM 1365 C C . LEU A 1 179 ? -1.184 14.438 56.783 1.00 15.21 180 LEU A C 1
ATOM 1366 O O . LEU A 1 179 ? -0.625 15.522 57.030 1.00 16.94 180 LEU A O 1
ATOM 1371 N N . GLY A 1 180 ? -1.320 13.951 55.551 1.00 15.51 181 GLY A N 1
ATOM 1372 C CA . GLY A 1 180 ? -0.755 14.610 54.391 1.00 11.67 181 GLY A CA 1
ATOM 1373 C C . GLY A 1 180 ? -1.716 15.627 53.794 1.00 17.04 181 GLY A C 1
ATOM 1374 O O . GLY A 1 180 ? -2.767 15.896 54.374 1.00 17.75 181 GLY A O 1
ATOM 1375 N N . PRO A 1 181 ? -1.363 16.179 52.621 1.00 15.42 182 PRO A N 1
ATOM 1376 C CA . PRO A 1 181 ? -2.174 17.160 51.881 1.00 18.50 182 PRO A CA 1
ATOM 1377 C C . PRO A 1 181 ? -3.678 16.839 51.771 1.00 24.33 182 PRO A C 1
ATOM 1378 O O . PRO A 1 181 ? -4.473 17.768 51.878 1.00 17.73 182 PRO A O 1
ATOM 1382 N N . PRO A 1 182 ? -4.073 15.562 51.565 1.00 16.77 183 PRO A N 1
ATOM 1383 C CA . PRO A 1 182 ? -5.524 15.347 51.467 1.00 13.17 183 PRO A CA 1
ATOM 1384 C C . PRO A 1 182 ? -6.265 15.531 52.785 1.00 16.18 183 PRO A C 1
ATOM 1385 O O . PRO A 1 182 ? -7.474 15.765 52.766 1.00 24.72 183 PRO A O 1
ATOM 1389 N N . GLY A 1 183 ? -5.559 15.409 53.906 1.00 13.51 184 GLY A N 1
ATOM 1390 C CA . GLY A 1 183 ? -6.177 15.503 55.214 1.00 13.96 184 GLY A CA 1
ATOM 1391 C C . GLY A 1 183 ? -5.899 16.833 55.903 1.00 22.01 184 GLY A C 1
ATOM 1392 O O . GLY A 1 183 ? -6.443 17.857 55.514 1.00 23.30 184 GLY A O 1
ATOM 1393 N N . VAL A 1 184 ? -5.057 16.810 56.933 1.00 20.46 185 VAL A N 1
ATOM 1394 C CA . VAL A 1 184 ? -4.770 18.012 57.714 1.00 22.92 185 VAL A CA 1
ATOM 1395 C C . VAL A 1 184 ? -3.461 18.685 57.301 1.00 20.98 185 VAL A C 1
ATOM 1396 O O . VAL A 1 184 ? -3.057 19.680 57.904 1.00 17.16 185 VAL A O 1
ATOM 1400 N N . ALA A 1 185 ? -2.790 18.127 56.296 1.00 13.87 186 ALA A N 1
ATOM 1401 C CA . ALA A 1 185 ? -1.583 18.725 55.731 1.00 15.08 186 ALA A CA 1
ATOM 1402 C C . ALA A 1 185 ? -0.503 19.045 56.768 1.00 17.68 186 ALA A C 1
ATOM 1403 O O . ALA A 1 185 ? 0.050 20.153 56.780 1.00 14.07 186 ALA A O 1
ATOM 1405 N N . LEU A 1 186 ? -0.215 18.090 57.646 1.00 14.23 187 LEU A N 1
ATOM 1406 C CA . LEU A 1 186 ? 0.896 18.229 58.584 1.00 13.71 187 LEU A CA 1
ATOM 1407 C C . LEU A 1 186 ? 2.202 17.731 57.970 1.00 15.12 187 LEU A C 1
ATOM 1408 O O . LEU A 1 186 ? 3.278 18.180 58.346 1.00 13.72 187 LEU A O 1
ATOM 1413 N N . LEU A 1 187 ? 2.101 16.778 57.039 1.00 11.97 188 LEU A N 1
ATOM 1414 C CA . LEU A 1 187 ? 3.233 16.377 56.222 1.00 11.35 188 LEU A CA 1
ATOM 1415 C C . LEU A 1 187 ? 3.348 17.352 55.055 1.00 14.21 188 LEU A C 1
ATOM 1416 O O . LEU A 1 187 ? 2.338 17.664 54.416 1.00 15.06 188 LEU A O 1
ATOM 1421 N N . THR A 1 188 ? 4.559 17.813 54.750 1.00 11.29 189 THR A N 1
ATOM 1422 C CA . THR A 1 188 ? 4.742 18.682 53.582 1.00 11.40 189 THR A CA 1
ATOM 1423 C C . THR A 1 188 ? 4.493 17.852 52.322 1.00 11.02 189 THR A C 1
ATOM 1424 O O . THR A 1 188 ? 4.534 16.633 52.381 1.00 12.21 189 THR A O 1
ATOM 1428 N N . PRO A 1 189 ? 4.217 18.513 51.180 1.00 16.83 190 PRO A N 1
ATOM 1429 C CA . PRO A 1 189 ? 4.061 17.765 49.925 1.00 13.59 190 PRO A CA 1
ATOM 1430 C C . PRO A 1 189 ? 5.266 16.870 49.645 1.00 15.38 190 PRO A C 1
ATOM 1431 O O . PRO A 1 189 ? 5.098 15.749 49.185 1.00 18.29 190 PRO A O 1
ATOM 1435 N N . THR A 1 190 ? 6.464 17.353 49.957 1.00 17.28 191 THR A N 1
ATOM 1436 C CA . THR A 1 190 ? 7.681 16.584 49.723 1.00 18.12 191 THR A CA 1
ATOM 1437 C C . THR A 1 190 ? 7.752 15.329 50.584 1.00 17.35 191 THR A C 1
ATOM 1438 O O . THR A 1 190 ? 8.078 14.247 50.090 1.00 15.57 191 THR A O 1
ATOM 1442 N N . VAL A 1 191 ? 7.466 15.475 51.876 1.00 11.92 192 VAL A N 1
ATOM 1443 C CA . VAL A 1 191 ? 7.525 14.329 52.786 1.00 12.28 192 VAL A CA 1
ATOM 1444 C C . VAL A 1 191 ? 6.436 13.314 52.424 1.00 9.11 192 VAL A C 1
ATOM 1445 O O . VAL A 1 191 ? 6.671 12.110 52.429 1.00 11.61 192 VAL A O 1
ATOM 1449 N N . ASP A 1 192 ? 5.255 13.824 52.099 1.00 12.89 193 ASP A N 1
ATOM 1450 C CA . ASP A 1 192 ? 4.150 13.010 51.610 1.00 12.70 193 ASP A CA 1
ATOM 1451 C C . ASP A 1 192 ? 4.562 12.152 50.411 1.00 12.01 193 ASP A C 1
ATOM 1452 O O . ASP A 1 192 ? 4.357 10.938 50.408 1.00 9.17 193 ASP A O 1
ATOM 1457 N N . VAL A 1 193 ? 5.157 12.783 49.407 1.00 15.06 194 VAL A N 1
ATOM 1458 C CA . VAL A 1 193 ? 5.595 12.064 48.213 1.00 12.31 194 VAL A CA 1
ATOM 1459 C C . VAL A 1 193 ? 6.717 11.060 48.515 1.00 12.42 194 VAL A C 1
ATOM 1460 O O . VAL A 1 193 ? 6.683 9.906 48.056 1.00 9.24 194 VAL A O 1
ATOM 1464 N N . ALA A 1 194 ? 7.685 11.478 49.325 1.00 11.46 195 ALA A N 1
ATOM 1465 C CA . ALA A 1 194 ? 8.804 10.606 49.693 1.00 12.38 195 ALA A CA 1
ATOM 1466 C C . ALA A 1 194 ? 8.351 9.345 50.430 1.00 13.80 195 ALA A C 1
ATOM 1467 O O . ALA A 1 194 ? 8.844 8.246 50.152 1.00 13.66 195 ALA A O 1
ATOM 1469 N N . LEU A 1 195 ? 7.417 9.506 51.368 1.00 11.11 196 LEU A N 1
ATOM 1470 C CA . LEU A 1 195 ? 6.873 8.362 52.104 1.00 7.74 196 LEU A CA 1
ATOM 1471 C C . LEU A 1 195 ? 6.141 7.400 51.176 1.00 7.62 196 LEU A C 1
ATOM 1472 O O . LEU A 1 195 ? 6.280 6.190 51.309 1.00 8.45 196 LEU A O 1
ATOM 1477 N N . ILE A 1 196 ? 5.325 7.952 50.278 1.00 9.81 197 ILE A N 1
ATOM 1478 C CA . ILE A 1 196 ? 4.572 7.139 49.311 1.00 7.78 197 ILE A CA 1
ATOM 1479 C C . ILE A 1 196 ? 5.476 6.425 48.289 1.00 9.15 197 ILE A C 1
ATOM 1480 O O . ILE A 1 196 ? 5.211 5.276 47.927 1.00 11.20 197 ILE A O 1
ATOM 1485 N N . VAL A 1 197 ? 6.539 7.080 47.824 1.00 9.52 198 VAL A N 1
ATOM 1486 C CA . VAL A 1 197 ? 7.512 6.383 46.974 1.00 9.69 198 VAL A CA 1
ATOM 1487 C C . VAL A 1 197 ? 8.084 5.155 47.689 1.00 14.21 198 VAL A C 1
ATOM 1488 O O . VAL A 1 197 ? 8.072 4.044 47.158 1.00 9.49 198 VAL A O 1
ATOM 1492 N N . TYR A 1 198 ? 8.577 5.349 48.905 1.00 12.53 199 TYR A N 1
ATOM 1493 C CA . TYR A 1 198 ? 9.170 4.245 49.654 1.00 10.21 199 TYR A CA 1
ATOM 1494 C C . TYR A 1 198 ? 8.153 3.141 49.897 1.00 8.47 199 TYR A C 1
ATOM 1495 O O . TYR A 1 198 ? 8.428 1.966 49.676 1.00 11.37 199 TYR A O 1
ATOM 1504 N N . LEU A 1 199 ? 6.968 3.537 50.338 1.00 10.78 200 LEU A N 1
ATOM 1505 C CA . LEU A 1 199 ? 5.909 2.589 50.641 1.00 9.66 200 LEU A CA 1
ATOM 1506 C C . LEU A 1 199 ? 5.448 1.818 49.396 1.00 12.37 200 LEU A C 1
ATOM 1507 O O . LEU A 1 199 ? 5.296 0.588 49.437 1.00 8.85 200 LEU A O 1
ATOM 1512 N N . ASP A 1 200 ? 5.235 2.535 48.291 1.00 8.39 201 ASP A N 1
ATOM 1513 C CA . ASP A 1 200 ? 4.897 1.893 47.010 1.00 6.77 201 ASP A CA 1
ATOM 1514 C C . ASP A 1 200 ? 5.988 0.919 46.595 1.00 6.46 201 ASP A C 1
ATOM 1515 O O . ASP A 1 200 ? 5.709 -0.206 46.161 1.00 6.69 201 ASP A O 1
ATOM 1520 N N . LEU A 1 201 ? 7.242 1.345 46.705 1.00 7.04 202 LEU A N 1
ATOM 1521 C CA . LEU A 1 201 ? 8.336 0.449 46.328 1.00 9.67 202 LEU A CA 1
ATOM 1522 C C . LEU A 1 201 ? 8.357 -0.842 47.154 1.00 9.70 202 LEU A C 1
ATOM 1523 O O . LEU A 1 201 ? 8.626 -1.924 46.624 1.00 9.95 202 LEU A O 1
ATOM 1528 N N . VAL A 1 202 ? 8.076 -0.739 48.447 1.00 7.16 203 VAL A N 1
ATOM 1529 C CA . VAL A 1 202 ? 8.072 -1.949 49.281 1.00 6.00 203 VAL A CA 1
ATOM 1530 C C . VAL A 1 202 ? 6.860 -2.832 48.995 1.00 10.05 203 VAL A C 1
ATOM 1531 O O . VAL A 1 202 ? 6.987 -4.052 48.899 1.00 10.75 203 VAL A O 1
ATOM 1535 N N . THR A 1 203 ? 5.685 -2.226 48.854 1.00 6.27 204 THR A N 1
ATOM 1536 C CA . THR A 1 203 ? 4.465 -3.009 48.654 1.00 6.39 204 THR A CA 1
ATOM 1537 C C . THR A 1 203 ? 4.369 -3.636 47.273 1.00 7.09 204 THR A C 1
ATOM 1538 O O . THR A 1 203 ? 3.622 -4.611 47.073 1.00 8.79 204 THR A O 1
ATOM 1542 N N . LYS A 1 204 ? 5.111 -3.147 46.304 1.00 6.26 205 LYS A N 1
ATOM 1543 C CA . LYS A 1 204 ? 5.085 -3.667 44.926 1.00 7.54 205 LYS A CA 1
ATOM 1544 C C . LYS A 1 204 ? 6.371 -4.435 44.640 1.00 6.00 205 LYS A C 1
ATOM 1545 O O . LYS A 1 204 ? 6.339 -5.629 44.328 1.00 9.65 205 LYS A O 1
ATOM 1551 N N . VAL A 1 205 ? 7.543 -3.680 44.720 1.00 13.99 206 VAL A N 1
ATOM 1552 C CA . VAL A 1 205 ? 8.825 -4.262 44.338 1.00 9.06 206 VAL A CA 1
ATOM 1553 C C . VAL A 1 205 ? 9.361 -5.162 45.460 1.00 10.53 206 VAL A C 1
ATOM 1554 O O . VAL A 1 205 ? 9.914 -6.234 45.198 1.00 11.19 206 VAL A O 1
ATOM 1558 N N . GLY A 1 206 ? 9.188 -4.750 46.714 1.00 11.05 207 GLY A N 1
ATOM 1559 C CA . GLY A 1 206 ? 9.589 -5.615 47.822 1.00 11.05 207 GLY A CA 1
ATOM 1560 C C . GLY A 1 206 ? 8.794 -6.917 47.875 1.00 11.78 207 GLY A C 1
ATOM 1561 O O . GLY A 1 206 ? 9.354 -8.008 48.017 1.00 12.29 207 GLY A O 1
ATOM 1562 N N . PHE A 1 207 ? 7.475 -6.781 47.795 1.00 10.38 208 PHE A N 1
ATOM 1563 C CA . PHE A 1 207 ? 6.533 -7.890 47.611 1.00 8.99 208 PHE A CA 1
ATOM 1564 C C . PHE A 1 207 ? 7.013 -8.843 46.516 1.00 9.66 208 PHE A C 1
ATOM 1565 O O . PHE A 1 207 ? 7.101 -10.054 46.723 1.00 8.69 208 PHE A O 1
ATOM 1573 N N . GLY A 1 208 ? 7.321 -8.299 45.340 1.00 11.35 209 GLY A N 1
ATOM 1574 C CA . GLY A 1 208 ? 7.745 -9.126 44.222 1.00 8.29 209 GLY A CA 1
ATOM 1575 C C . GLY A 1 208 ? 9.050 -9.860 44.475 1.00 9.84 209 GLY A C 1
ATOM 1576 O O . GLY A 1 208 ? 9.208 -11.015 44.081 1.00 15.10 209 GLY A O 1
ATOM 1577 N N . PHE A 1 209 ? 9.991 -9.190 45.128 1.00 10.51 210 PHE A N 1
ATOM 1578 C CA . PHE A 1 209 ? 11.294 -9.782 45.409 1.00 14.81 210 PHE A CA 1
ATOM 1579 C C . PHE A 1 209 ? 11.167 -10.903 46.440 1.00 14.71 210 PHE A C 1
ATOM 1580 O O . PHE A 1 209 ? 11.846 -11.925 46.341 1.00 18.57 210 PHE A O 1
ATOM 1588 N N . ILE A 1 210 ? 10.293 -10.710 47.419 1.00 10.68 211 ILE A N 1
ATOM 1589 C CA . ILE A 1 210 ? 9.992 -11.783 48.367 1.00 15.82 211 ILE A CA 1
ATOM 1590 C C . ILE A 1 210 ? 9.434 -12.998 47.610 1.00 16.98 211 ILE A C 1
ATOM 1591 O O . ILE A 1 210 ? 9.840 -14.148 47.843 1.00 12.54 211 ILE A O 1
ATOM 1596 N N . ALA A 1 211 ? 8.528 -12.740 46.672 1.00 11.13 212 ALA A N 1
ATOM 1597 C CA . ALA A 1 211 ? 7.952 -13.815 45.859 1.00 14.42 212 ALA A CA 1
ATOM 1598 C C . ALA A 1 211 ? 9.003 -14.491 44.964 1.00 16.65 212 ALA A C 1
ATOM 1599 O O . ALA A 1 211 ? 9.038 -15.718 44.860 1.00 16.54 212 ALA A O 1
ATOM 1601 N N . LEU A 1 212 ? 9.850 -13.688 44.321 1.00 12.97 213 LEU A N 1
ATOM 1602 C CA . LEU A 1 212 ? 10.940 -14.212 43.492 1.00 17.97 213 LEU A CA 1
ATOM 1603 C C . LEU A 1 212 ? 11.853 -15.133 44.300 1.00 21.27 213 LEU A C 1
ATOM 1604 O O . LEU A 1 212 ? 12.200 -16.237 43.862 1.00 12.60 213 LEU A O 1
ATOM 1609 N N . ASP A 1 213 ? 12.230 -14.672 45.488 1.00 19.56 214 ASP A N 1
ATOM 1610 C CA . ASP A 1 213 ? 13.112 -15.442 46.360 1.00 27.31 214 ASP A CA 1
ATOM 1611 C C . ASP A 1 213 ? 12.490 -16.783 46.787 1.00 29.04 214 ASP A C 1
ATOM 1612 O O . ASP A 1 213 ? 13.185 -17.800 46.886 1.00 32.00 214 ASP A O 1
ATOM 1617 N N . ALA A 1 214 ? 11.182 -16.789 47.024 1.00 21.06 215 ALA A N 1
ATOM 1618 C CA . ALA A 1 214 ? 10.488 -18.010 47.429 1.00 24.11 215 ALA A CA 1
ATOM 1619 C C . ALA A 1 214 ? 10.316 -18.971 46.257 1.00 26.62 215 ALA A C 1
ATOM 1620 O O . ALA A 1 214 ? 10.422 -20.192 46.412 1.00 23.77 215 ALA A O 1
ATOM 1622 N N . ALA A 1 215 ? 10.055 -18.411 45.082 1.00 25.95 216 ALA A N 1
ATOM 1623 C CA . ALA A 1 215 ? 9.816 -19.189 43.878 1.00 27.53 216 ALA A CA 1
ATOM 1624 C C . ALA A 1 215 ? 11.061 -19.962 43.473 1.00 39.54 216 ALA A C 1
ATOM 1625 O O . ALA A 1 215 ? 10.975 -21.109 43.023 1.00 36.19 216 ALA A O 1
ATOM 1627 N N . ALA A 1 216 ? 12.215 -19.324 43.636 1.00 45.42 217 ALA A N 1
ATOM 1628 C CA . ALA A 1 216 ? 13.485 -19.944 43.285 1.00 53.41 217 ALA A CA 1
ATOM 1629 C C . ALA A 1 216 ? 13.764 -21.102 44.230 1.00 59.14 217 ALA A C 1
ATOM 1630 O O . ALA A 1 216 ? 14.294 -22.136 43.823 1.00 60.98 217 ALA A O 1
ATOM 1632 N N . THR A 1 217 ? 13.408 -20.912 45.488 1.00 57.91 218 THR A N 1
ATOM 1633 C CA . THR A 1 217 ? 13.637 -21.916 46.495 1.00 53.35 218 THR A CA 1
ATOM 1634 C C . THR A 1 217 ? 12.738 -23.132 46.319 1.00 54.30 218 THR A C 1
ATOM 1635 O O . THR A 1 217 ? 13.200 -24.220 46.448 1.00 61.75 218 THR A O 1
ATOM 1639 N N . LEU A 1 218 ? 11.469 -22.942 45.994 1.00 46.44 219 LEU A N 1
ATOM 1640 C CA . LEU A 1 218 ? 10.528 -24.037 45.794 1.00 47.08 219 LEU A CA 1
ATOM 1641 C C . LEU A 1 218 ? 10.896 -24.892 44.582 1.00 52.15 219 LEU A C 1
ATOM 1642 O O . LEU A 1 218 ? 10.784 -26.117 44.622 1.00 61.94 219 L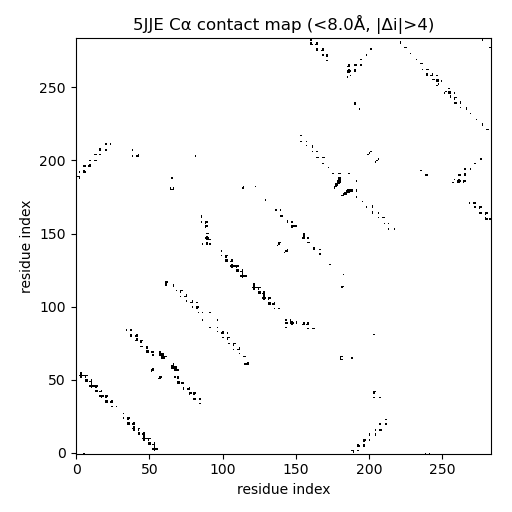EU A O 1
ATOM 1647 N N . ARG A 1 219 ? 11.471 -24.236 43.566 0.55 44.61 220 ARG A N 1
ATOM 1648 C CA . ARG A 1 219 ? 11.786 -24.879 42.302 0.55 39.56 220 ARG A CA 1
ATOM 1649 C C . ARG A 1 219 ? 13.113 -25.589 42.455 0.55 45.46 220 ARG A C 1
ATOM 1650 O O . ARG A 1 219 ? 13.441 -26.476 41.679 0.55 42.27 220 ARG A O 1
ATOM 1658 N N . ALA A 1 220 ? 13.888 -25.154 43.425 0.67 54.22 221 ALA A N 1
ATOM 1659 C CA . ALA A 1 220 ? 15.174 -25.763 43.744 1.00 60.97 221 ALA A CA 1
ATOM 1660 C C . ALA A 1 220 ? 15.082 -26.678 44.961 0.42 67.40 221 ALA A C 1
ATOM 1661 O O . ALA A 1 220 ? 15.976 -26.670 45.810 0.38 70.17 221 ALA A O 1
ATOM 1663 N N . GLU A 1 221 ? 13.984 -27.437 45.023 0.74 68.87 222 GLU A N 1
ATOM 1664 C CA . GLU A 1 221 ? 13.737 -28.509 45.995 0.74 61.87 222 GLU A CA 1
ATOM 1665 C C . GLU A 1 221 ? 12.259 -28.888 45.958 0.74 64.74 222 GLU A C 1
ATOM 1666 O O . GLU A 1 221 ? 11.903 -30.032 45.674 0.74 66.12 222 GLU A O 1
ATOM 1672 N N . MET B 2 19 ? 18.510 -11.186 55.313 1.00 63.41 22 MET B N 1
ATOM 1673 C CA . MET B 2 19 ? 18.167 -10.074 56.162 1.00 63.44 22 MET B CA 1
ATOM 1674 C C . MET B 2 19 ? 19.115 -8.894 55.990 1.00 62.95 22 MET B C 1
ATOM 1675 O O . MET B 2 19 ? 18.734 -7.738 56.158 0.85 65.68 22 MET B O 1
ATOM 1680 N N . GLY B 2 20 ? 20.339 -9.181 55.617 1.00 56.68 23 GLY B N 1
ATOM 1681 C CA . GLY B 2 20 ? 21.361 -8.161 55.473 1.00 49.53 23 GLY B CA 1
ATOM 1682 C C . GLY B 2 20 ? 20.987 -7.100 54.462 1.00 54.70 23 GLY B C 1
ATOM 1683 O O . GLY B 2 20 ? 20.931 -5.914 54.792 1.00 55.23 23 GLY B O 1
ATOM 1684 N N . ALA B 2 21 ? 20.722 -7.529 53.231 1.00 57.87 24 ALA B N 1
ATOM 1685 C CA . ALA B 2 21 ? 20.327 -6.617 52.160 1.00 63.77 24 ALA B CA 1
ATOM 1686 C C . ALA B 2 21 ? 19.097 -5.807 52.555 1.00 64.48 24 ALA B C 1
ATOM 1687 O O . ALA B 2 21 ? 18.942 -4.657 52.146 1.00 62.64 24 ALA B O 1
ATOM 1689 N N . VAL B 2 22 ? 18.230 -6.420 53.357 1.00 61.27 25 VAL B N 1
ATOM 1690 C CA . VAL B 2 22 ? 17.039 -5.756 53.871 1.00 57.86 25 VAL B CA 1
ATOM 1691 C C . VAL B 2 22 ? 17.399 -4.641 54.854 1.00 57.37 25 VAL B C 1
ATOM 1692 O O . VAL B 2 22 ? 16.865 -3.534 54.765 1.00 52.70 25 VAL B O 1
ATOM 1696 N N . PHE B 2 23 ? 18.325 -4.921 55.772 1.00 60.63 26 PHE B N 1
ATOM 1697 C CA . PHE B 2 23 ? 18.715 -3.948 56.806 1.00 57.29 26 PHE B CA 1
ATOM 1698 C C . PHE B 2 23 ? 19.450 -2.735 56.240 1.00 59.54 26 PHE B C 1
ATOM 1699 O O . PHE B 2 23 ? 19.122 -1.613 56.550 1.00 55.96 26 PHE B O 1
ATOM 1707 N N . ILE B 2 24 ? 20.434 -2.935 55.378 1.00 60.05 27 ILE B N 1
ATOM 1708 C CA . ILE B 2 24 ? 21.164 -1.801 54.829 1.00 61.73 27 ILE B CA 1
ATOM 1709 C C . ILE B 2 24 ? 20.290 -1.054 53.865 1.00 59.00 27 ILE B C 1
ATOM 1710 O O . ILE B 2 24 ? 20.560 0.073 53.522 1.00 60.69 27 ILE B O 1
ATOM 1715 N N . PHE B 2 25 ? 19.264 -1.709 53.373 1.00 52.53 28 PHE B N 1
ATOM 1716 C CA . PHE B 2 25 ? 18.280 -1.003 52.575 1.00 49.02 28 PHE B CA 1
ATOM 1717 C C . PHE B 2 25 ? 17.496 -0.052 53.472 1.00 42.13 28 PHE B C 1
ATOM 1718 O O . PHE B 2 25 ? 17.203 1.084 53.093 1.00 34.07 28 PHE B O 1
ATOM 1726 N N . VAL B 2 26 ? 17.210 -0.523 54.685 1.00 39.19 29 VAL B N 1
ATOM 1727 C CA . VAL B 2 26 ? 16.416 0.192 55.679 1.00 39.48 29 VAL B CA 1
ATOM 1728 C C . VAL B 2 26 ? 17.236 1.310 56.312 1.00 38.66 29 VAL B C 1
ATOM 1729 O O . VAL B 2 26 ? 16.812 2.435 56.395 1.00 31.25 29 VAL B O 1
ATOM 1733 N N . GLY B 2 27 ? 18.436 0.973 56.712 1.00 39.94 30 GLY B N 1
ATOM 1734 C CA . GLY B 2 27 ? 19.377 1.926 57.268 1.00 42.76 30 GLY B CA 1
ATOM 1735 C C . GLY B 2 27 ? 19.744 3.040 56.305 1.00 49.15 30 GLY B C 1
ATOM 1736 O O . GLY B 2 27 ? 19.883 4.193 56.714 1.00 52.40 30 GLY B O 1
ATOM 1737 N N . ALA B 2 28 ? 19.890 2.706 55.025 1.00 45.83 31 ALA B N 1
ATOM 1738 C CA . ALA B 2 28 ? 20.281 3.692 54.021 1.00 48.00 31 ALA B CA 1
ATOM 1739 C C . ALA B 2 28 ? 19.126 4.585 53.604 1.00 46.91 31 ALA B C 1
ATOM 1740 O O . ALA B 2 28 ? 19.318 5.770 53.345 1.00 49.98 31 ALA B O 1
ATOM 1742 N N . LEU B 2 29 ? 17.926 4.025 53.516 1.00 42.16 32 LEU B N 1
ATOM 1743 C CA . LEU B 2 29 ? 16.779 4.842 53.145 1.00 42.68 32 LEU B CA 1
ATOM 1744 C C . LEU B 2 29 ? 16.375 5.791 54.270 1.00 33.87 32 LEU B C 1
ATOM 1745 O O . LEU B 2 29 ? 15.797 6.847 54.021 1.00 31.34 32 LEU B O 1
ATOM 1750 N N . THR B 2 30 ? 16.698 5.411 55.500 1.00 28.45 33 THR B N 1
ATOM 1751 C CA . THR B 2 30 ? 16.409 6.247 56.654 1.00 36.36 33 THR B CA 1
ATOM 1752 C C . THR B 2 30 ? 17.280 7.504 56.654 1.00 34.41 33 THR B C 1
ATOM 1753 O O . THR B 2 30 ? 16.788 8.602 56.897 1.00 29.10 33 THR B O 1
ATOM 1757 N N . VAL B 2 31 ? 18.568 7.348 56.363 1.00 36.43 34 VAL B N 1
ATOM 1758 C CA . VAL B 2 31 ? 19.452 8.506 56.313 1.00 39.05 34 VAL B CA 1
ATOM 1759 C C . VAL B 2 31 ? 19.121 9.366 55.098 1.00 36.41 34 VAL B C 1
ATOM 1760 O O . VAL B 2 31 ? 19.242 10.588 55.141 1.00 35.36 34 VAL B O 1
ATOM 1764 N N . LEU B 2 32 ? 18.745 8.735 54.005 1.00 34.12 35 LEU B N 1
ATOM 1765 C CA . LEU B 2 32 ? 18.268 9.437 52.835 1.00 37.02 35 LEU B CA 1
ATOM 1766 C C . LEU B 2 32 ? 16.966 10.205 53.081 1.00 37.27 35 LEU B C 1
ATOM 1767 O O . LEU B 2 32 ? 16.820 11.308 52.601 1.00 28.25 35 LEU B O 1
ATOM 1772 N N . PHE B 2 33 ? 16.037 9.629 53.835 1.00 28.93 36 PHE B N 1
ATOM 1773 C CA . PHE B 2 33 ? 14.835 10.342 54.257 1.00 26.25 36 PHE B CA 1
ATOM 1774 C C . PHE B 2 33 ? 15.189 11.476 55.236 1.00 27.59 36 PHE B C 1
ATOM 1775 O O . PHE B 2 33 ? 14.617 12.566 55.174 1.00 25.18 36 PHE B O 1
ATOM 1783 N N . GLY B 2 34 ? 16.131 11.214 56.137 1.00 26.18 37 GLY B N 1
ATOM 1784 C CA . GLY B 2 34 ? 16.558 12.223 57.089 1.00 25.64 37 GLY B CA 1
ATOM 1785 C C . GLY B 2 34 ? 17.208 13.406 56.397 1.00 26.14 37 GLY B C 1
ATOM 1786 O O . GLY B 2 34 ? 17.068 14.556 56.834 1.00 25.68 37 GLY B O 1
ATOM 1787 N N . ALA B 2 35 ? 17.921 13.114 55.313 1.00 27.16 38 ALA B N 1
ATOM 1788 C CA . ALA B 2 35 ? 18.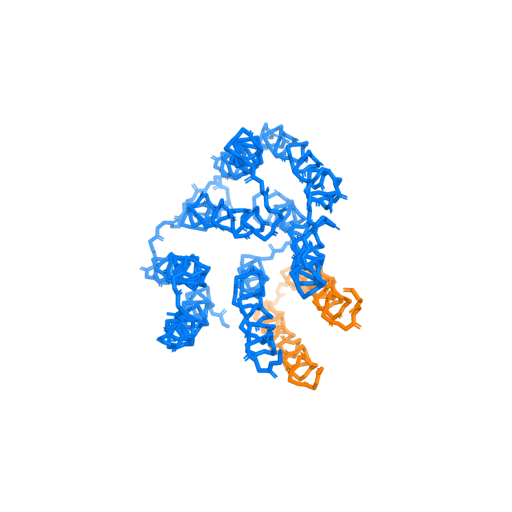559 14.140 54.493 1.00 32.15 38 ALA B CA 1
ATOM 1789 C C . ALA B 2 35 ? 17.526 15.022 53.793 1.00 27.33 38 ALA B C 1
ATOM 1790 O O . ALA B 2 35 ? 17.685 16.233 53.722 1.00 27.32 38 ALA B O 1
ATOM 1792 N N . ILE B 2 36 ? 16.468 14.408 53.277 1.00 27.03 39 ILE B N 1
ATOM 1793 C CA . ILE B 2 36 ? 15.385 15.152 52.644 1.00 26.63 39 ILE B CA 1
ATOM 1794 C C . ILE B 2 36 ? 14.712 16.069 53.661 1.00 25.58 39 ILE B C 1
ATOM 1795 O O . ILE B 2 36 ? 14.504 17.258 53.408 1.00 25.52 39 ILE B O 1
ATOM 1800 N N . ALA B 2 37 ? 14.380 15.500 54.815 1.00 25.70 40 ALA B N 1
ATOM 1801 C CA . ALA B 2 37 ? 13.789 16.240 55.924 1.00 25.07 40 ALA B CA 1
ATOM 1802 C C . ALA B 2 37 ? 14.689 17.382 56.396 1.00 25.14 40 ALA B C 1
ATOM 1803 O O . ALA B 2 37 ? 14.225 18.504 56.613 1.00 24.27 40 ALA B O 1
ATOM 1805 N N . TYR B 2 38 ? 15.975 17.093 56.558 1.00 24.85 41 TYR B N 1
ATOM 1806 C CA . TYR B 2 38 ? 16.941 18.110 56.948 1.00 25.22 41 TYR B CA 1
ATOM 1807 C C . TYR B 2 38 ? 17.010 19.236 55.918 1.00 29.35 41 TYR B C 1
ATOM 1808 O O . TYR B 2 38 ? 17.125 20.406 56.279 1.00 25.56 41 TYR B O 1
ATOM 1817 N N . GLY B 2 39 ? 16.944 18.884 54.637 1.00 26.21 42 GLY B N 1
ATOM 1818 C CA . GLY B 2 39 ? 17.022 19.882 53.582 1.00 28.01 42 GLY B CA 1
ATOM 1819 C C . GLY B 2 39 ? 15.839 20.826 53.642 1.00 28.15 42 GLY B C 1
ATOM 1820 O O . GLY B 2 39 ? 15.964 22.032 53.419 1.00 30.45 42 GLY B O 1
ATOM 1821 N N . GLU B 2 40 ? 14.681 20.260 53.952 1.00 25.31 43 GLU B N 1
ATOM 1822 C CA . GLU B 2 40 ? 13.452 21.022 54.108 1.00 28.39 43 GLU B CA 1
ATOM 1823 C C . GLU B 2 40 ? 13.538 21.992 55.279 1.00 29.23 43 GLU B C 1
ATOM 1824 O O . GLU B 2 40 ? 13.064 23.127 55.195 1.00 29.11 43 GLU B O 1
ATOM 1830 N N . VAL B 2 41 ? 14.130 21.534 56.381 1.00 26.33 44 VAL B N 1
ATOM 1831 C CA . VAL B 2 41 ? 14.319 22.381 57.561 1.00 23.70 44 VAL B CA 1
ATOM 1832 C C . VAL B 2 41 ? 15.333 23.499 57.311 1.00 28.52 44 VAL B C 1
ATOM 1833 O O . VAL B 2 41 ? 15.145 24.640 57.763 1.00 24.79 44 VAL B O 1
ATOM 1837 N N . THR B 2 42 ? 16.414 23.181 56.604 1.00 25.19 45 THR B N 1
ATOM 1838 C CA . THR B 2 42 ? 17.426 24.196 56.316 1.00 32.56 45 THR B CA 1
ATOM 1839 C C . THR B 2 42 ? 16.870 25.226 55.344 1.00 32.23 45 THR B C 1
ATOM 1840 O O . THR B 2 42 ? 17.108 26.424 55.493 1.00 30.90 45 THR B O 1
ATOM 1844 N N . ALA B 2 43 ? 16.121 24.748 54.357 1.00 26.21 46 ALA B N 1
ATOM 1845 C CA . ALA B 2 43 ? 15.487 25.635 53.387 1.00 33.44 46 ALA B CA 1
ATOM 1846 C C . ALA B 2 43 ? 14.522 26.589 54.083 1.00 33.03 46 ALA B C 1
ATOM 1847 O O . ALA B 2 43 ? 14.489 27.774 53.776 1.00 34.26 46 ALA B O 1
ATOM 1849 N N . ALA B 2 44 ? 13.742 26.070 55.027 1.00 31.42 47 ALA B N 1
ATOM 1850 C CA . ALA B 2 44 ? 12.843 26.913 55.810 1.00 30.85 47 ALA B CA 1
ATOM 1851 C C . ALA B 2 44 ? 13.636 27.858 56.703 1.00 36.83 47 ALA B C 1
ATOM 1852 O O . ALA B 2 44 ? 13.221 28.999 56.948 1.00 34.78 47 ALA B O 1
ATOM 1854 N N . ALA B 2 45 ? 14.784 27.387 57.180 1.00 28.85 48 ALA B N 1
ATOM 1855 C CA . ALA B 2 45 ? 15.635 28.197 58.044 1.00 31.37 48 ALA B CA 1
ATOM 1856 C C . ALA B 2 45 ? 16.186 29.394 57.281 1.00 34.78 48 ALA B C 1
ATOM 1857 O O . ALA B 2 45 ? 16.279 30.497 57.821 1.00 30.92 48 ALA B O 1
ATOM 1859 N N . ALA B 2 46 ? 16.545 29.164 56.022 1.00 35.41 49 ALA B N 1
ATOM 1860 C CA . ALA B 2 46 ? 17.118 30.202 55.172 1.00 36.43 49 ALA B CA 1
ATOM 1861 C C . ALA B 2 46 ? 16.147 31.365 55.000 1.00 42.18 49 ALA B C 1
ATOM 1862 O O . ALA B 2 46 ? 16.550 32.482 54.676 1.00 39.38 49 ALA B O 1
ATOM 1864 N N . THR B 2 47 ? 14.901 31.087 55.281 1.00 45.36 50 THR B N 1
ATOM 1865 C CA . THR B 2 47 ? 13.841 32.028 55.159 1.00 47.41 50 THR B CA 1
ATOM 1866 C C . THR B 2 47 ? 13.868 33.079 56.261 1.00 46.85 50 THR B C 1
ATOM 1867 O O . THR B 2 47 ? 13.666 34.243 55.998 1.00 45.73 50 THR B O 1
ATOM 1871 N N . GLY B 2 48 ? 14.117 32.661 57.489 1.00 41.73 51 GLY B N 1
ATOM 1872 C CA . GLY B 2 48 ? 14.149 33.542 58.645 1.00 36.23 51 GLY B CA 1
ATOM 1873 C C . GLY B 2 48 ? 12.827 33.507 59.389 1.00 35.45 51 GLY B C 1
ATOM 1874 O O . GLY B 2 48 ? 12.685 34.090 60.464 1.00 31.90 51 GLY B O 1
ATOM 1875 N N . ASP B 2 49 ? 11.886 32.787 58.810 1.00 33.82 52 ASP B N 1
ATOM 1876 C CA . ASP B 2 49 ? 10.597 32.621 59.422 1.00 22.47 52 ASP B CA 1
ATOM 1877 C C . ASP B 2 49 ? 10.654 31.420 60.377 1.00 29.74 52 ASP B C 1
ATOM 1878 O O . ASP B 2 49 ? 10.858 30.315 59.945 1.00 28.21 52 ASP B O 1
ATOM 1883 N N . ALA B 2 50 ? 10.478 31.671 61.666 1.00 34.38 53 ALA B N 1
ATOM 1884 C CA . ALA B 2 50 ? 10.486 30.609 62.673 1.00 34.81 53 ALA B CA 1
ATOM 1885 C C . ALA B 2 50 ? 9.328 29.634 62.490 1.00 29.80 53 ALA B C 1
ATOM 1886 O O . ALA B 2 50 ? 9.484 28.416 62.676 1.00 23.05 53 ALA B O 1
ATOM 1888 N N . ALA B 2 51 ? 8.165 30.171 62.134 1.00 26.48 54 ALA B N 1
ATOM 1889 C CA . ALA B 2 51 ? 6.966 29.351 61.970 1.00 34.04 54 ALA B CA 1
ATOM 1890 C C . ALA B 2 51 ? 7.098 28.391 60.790 1.00 31.96 54 ALA B C 1
ATOM 1891 O O . ALA B 2 51 ? 6.585 27.267 60.829 1.00 31.37 54 ALA B O 1
ATOM 1893 N N . ALA B 2 52 ? 7.786 28.841 59.745 1.00 28.51 55 ALA B N 1
ATOM 1894 C CA . ALA B 2 52 ? 8.040 27.996 58.586 1.00 28.46 55 ALA B CA 1
ATOM 1895 C C . ALA B 2 52 ? 8.899 26.800 58.992 1.00 30.51 55 ALA B C 1
ATOM 1896 O O . ALA B 2 52 ? 8.648 25.685 58.559 1.00 22.68 55 ALA B O 1
ATOM 1898 N N . VAL B 2 53 ? 9.915 27.048 59.817 1.00 27.66 56 VAL B N 1
ATOM 1899 C CA . VAL B 2 53 ? 10.814 25.986 60.264 1.00 23.99 56 VAL B CA 1
ATOM 1900 C C . VAL B 2 53 ? 10.070 24.969 61.127 1.00 23.69 56 VAL B C 1
ATOM 1901 O O . VAL B 2 53 ? 10.268 23.756 60.978 1.00 18.70 56 VAL B O 1
ATOM 1905 N N . GLN B 2 54 ? 9.208 25.462 62.014 1.00 19.49 57 GLN B N 1
ATOM 1906 C CA . GLN B 2 54 ? 8.387 24.590 62.852 1.00 22.30 57 GLN B CA 1
ATOM 1907 C C . GLN B 2 54 ? 7.531 23.695 61.971 1.00 19.67 57 GLN B C 1
ATOM 1908 O O . GLN B 2 54 ? 7.370 22.500 62.232 1.00 19.49 57 GLN B O 1
ATOM 1914 N N . GLU B 2 55 ? 6.991 24.292 60.916 1.00 18.67 58 GLU B N 1
ATOM 1915 C CA . GLU B 2 55 ? 6.168 23.568 59.965 1.00 23.23 58 GLU B CA 1
ATOM 1916 C C . GLU B 2 55 ? 6.955 22.444 59.283 1.00 21.66 58 GLU B C 1
ATOM 1917 O O . GLU B 2 55 ? 6.479 21.318 59.189 1.00 18.21 58 GLU B O 1
ATOM 1923 N N . ALA B 2 56 ? 8.161 22.749 58.816 1.00 18.87 59 ALA B N 1
ATOM 1924 C CA . ALA B 2 56 ? 8.997 21.746 58.164 1.00 18.24 59 ALA B CA 1
ATOM 1925 C C . ALA B 2 56 ? 9.428 20.671 59.162 1.00 18.88 59 ALA B C 1
ATOM 1926 O O . ALA B 2 56 ? 9.639 19.518 58.792 1.00 14.31 59 ALA B O 1
ATOM 1928 N N . ALA B 2 57 ? 9.566 21.077 60.419 1.00 16.92 60 ALA B N 1
ATOM 1929 C CA . ALA B 2 57 ? 10.074 20.214 61.478 1.00 15.19 60 ALA B CA 1
ATOM 1930 C C . ALA B 2 57 ? 8.997 19.263 61.947 1.00 14.25 60 ALA B C 1
ATOM 1931 O O . ALA B 2 57 ? 9.270 18.088 62.217 1.00 14.12 60 ALA B O 1
ATOM 1933 N N . VAL B 2 58 ? 7.773 19.768 62.047 1.00 14.38 61 VAL B N 1
ATOM 1934 C CA . VAL B 2 58 ? 6.648 18.931 62.442 1.00 14.37 61 VAL B CA 1
ATOM 1935 C C . VAL B 2 58 ? 6.426 17.840 61.382 1.00 15.10 61 VAL B C 1
ATOM 1936 O O . VAL B 2 58 ? 6.181 16.679 61.711 1.00 15.87 61 VAL B O 1
ATOM 1940 N N . SER B 2 59 ? 6.556 18.224 60.115 1.00 17.94 62 SER B N 1
ATOM 1941 C CA . SER B 2 59 ? 6.438 17.281 58.995 1.00 13.54 62 SER B CA 1
ATOM 1942 C C . SER B 2 59 ? 7.540 16.231 59.056 1.00 13.34 62 SER B C 1
ATOM 1943 O O . SER B 2 59 ? 7.289 15.033 58.845 1.00 13.91 62 SER B O 1
ATOM 1946 N N . ALA B 2 60 ? 8.762 16.677 59.331 1.00 13.39 63 ALA B N 1
ATOM 1947 C CA . ALA B 2 60 ? 9.905 15.771 59.429 1.00 15.21 63 ALA B CA 1
ATOM 1948 C C . ALA B 2 60 ? 9.746 14.755 60.559 1.00 18.55 63 ALA B C 1
ATOM 1949 O O . ALA B 2 60 ? 10.097 13.582 60.409 1.00 15.06 63 ALA B O 1
ATOM 1951 N N . ILE B 2 61 ? 9.225 15.214 61.691 1.00 16.04 64 ILE B N 1
ATOM 1952 C CA . ILE B 2 61 ? 9.027 14.358 62.853 1.00 13.72 64 ILE B CA 1
ATOM 1953 C C . ILE B 2 61 ? 7.938 13.321 62.606 1.00 13.62 64 ILE B C 1
ATOM 1954 O O . ILE B 2 61 ? 8.133 12.122 62.859 1.00 13.71 64 ILE B O 1
ATOM 1959 N N . LEU B 2 62 ? 6.797 13.772 62.102 1.00 13.57 65 LEU B N 1
ATOM 1960 C CA . LEU B 2 62 ? 5.723 12.852 61.747 1.00 15.33 65 LEU B CA 1
ATOM 1961 C C . LEU B 2 62 ? 6.201 11.861 60.680 1.00 13.20 65 LEU B C 1
ATOM 1962 O O . LEU B 2 62 ? 5.942 10.657 60.772 1.00 13.27 65 LEU B O 1
ATOM 1967 N N . GLY B 2 63 ? 6.919 12.376 59.692 1.00 13.90 66 GLY B N 1
ATOM 1968 C CA . GLY B 2 63 ? 7.412 11.559 58.597 1.00 16.79 66 GLY B CA 1
ATOM 1969 C C . GLY B 2 63 ? 8.361 10.477 59.074 1.00 16.54 66 GLY B C 1
ATOM 1970 O O . GLY B 2 63 ? 8.290 9.327 58.635 1.00 13.43 66 GLY B O 1
ATOM 1971 N N . LEU B 2 64 ? 9.264 10.845 59.976 1.00 13.00 67 LEU B N 1
ATOM 1972 C CA . LEU B 2 64 ? 10.216 9.886 60.525 1.00 13.18 67 LEU B CA 1
ATOM 1973 C C . LEU B 2 64 ? 9.536 8.845 61.400 1.00 15.59 67 LEU B C 1
ATOM 1974 O O . LEU B 2 64 ? 9.950 7.681 61.420 1.00 13.54 67 LEU B O 1
ATOM 1979 N N . ILE B 2 65 ? 8.487 9.245 62.111 1.00 13.63 68 ILE B N 1
ATOM 1980 C CA . ILE B 2 65 ? 7.712 8.273 62.882 1.00 13.91 68 ILE B CA 1
ATOM 1981 C C . ILE B 2 65 ? 7.020 7.267 61.952 1.00 13.74 68 ILE B C 1
ATOM 1982 O O . ILE B 2 65 ? 7.040 6.063 62.201 1.00 13.90 68 ILE B O 1
ATOM 1987 N N . ILE B 2 66 ? 6.425 7.767 60.872 1.00 13.44 69 ILE B N 1
ATOM 1988 C CA . ILE B 2 66 ? 5.771 6.887 59.904 1.00 15.05 69 ILE B CA 1
ATOM 1989 C C . ILE B 2 66 ? 6.807 5.954 59.265 1.00 14.44 69 ILE B C 1
ATOM 1990 O O . ILE B 2 66 ? 6.562 4.758 59.091 1.00 13.24 69 ILE B O 1
ATOM 1995 N N . LEU B 2 67 ? 7.969 6.511 58.934 1.00 13.02 70 LEU B N 1
ATOM 1996 C CA . LEU B 2 67 ? 9.074 5.739 58.380 1.00 12.94 70 LEU B CA 1
ATOM 1997 C C . LEU B 2 67 ? 9.494 4.563 59.278 1.00 17.52 70 LEU B C 1
ATOM 1998 O O . LEU B 2 67 ? 9.740 3.457 58.778 1.00 13.25 70 LEU B O 1
ATOM 2003 N N . LEU B 2 68 ? 9.567 4.784 60.591 1.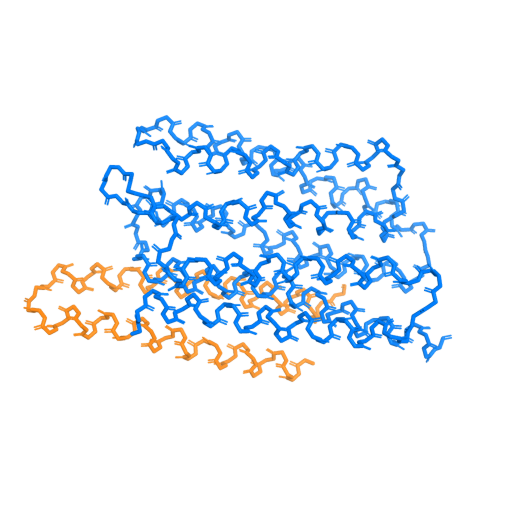00 17.56 71 LEU B N 1
ATOM 2004 C CA . LEU B 2 68 ? 9.814 3.676 61.522 1.00 17.57 71 LEU B CA 1
ATOM 2005 C C . LEU B 2 68 ? 8.778 2.586 61.334 1.00 19.03 71 LEU B C 1
ATOM 2006 O O . LEU B 2 68 ? 9.111 1.401 61.255 1.00 22.49 71 LEU B O 1
ATOM 2011 N N . GLY B 2 69 ? 7.513 2.991 61.263 1.00 21.31 72 GLY B N 1
ATOM 2012 C CA . GLY B 2 69 ? 6.435 2.043 61.049 1.00 19.52 72 GLY B CA 1
ATOM 2013 C C . GLY B 2 69 ? 6.642 1.230 59.786 1.00 19.96 72 GLY B C 1
ATOM 2014 O O . GLY B 2 69 ? 6.449 0.012 59.774 1.00 23.45 72 GLY B O 1
ATOM 2015 N N . ILE B 2 70 ? 7.046 1.900 58.709 1.00 15.08 73 ILE B N 1
ATOM 2016 C CA . ILE B 2 70 ? 7.293 1.199 57.458 1.00 13.24 73 ILE B CA 1
ATOM 2017 C C . ILE B 2 70 ? 8.462 0.220 57.599 1.00 17.62 73 ILE B C 1
ATOM 2018 O O . ILE B 2 70 ? 8.365 -0.945 57.190 1.00 17.64 73 ILE B O 1
ATOM 2023 N N . ASN B 2 71 ? 9.577 0.698 58.140 1.00 13.44 74 ASN B N 1
ATOM 2024 C CA . ASN B 2 71 ? 10.753 -0.151 58.268 1.00 14.33 74 ASN B CA 1
ATOM 2025 C C . ASN B 2 71 ? 10.473 -1.346 59.186 1.00 15.51 74 ASN B C 1
ATOM 2026 O O . ASN B 2 71 ? 10.841 -2.480 58.874 1.00 18.67 74 ASN B O 1
ATOM 2031 N N . LEU B 2 72 ? 9.828 -1.075 60.318 1.00 24.93 75 LEU B N 1
ATOM 2032 C CA . LEU B 2 72 ? 9.474 -2.108 61.289 1.00 30.17 75 LEU B CA 1
ATOM 2033 C C . LEU B 2 72 ? 8.519 -3.105 60.682 1.00 31.82 75 LEU B C 1
ATOM 2034 O O . LEU B 2 72 ? 8.632 -4.311 60.911 1.00 37.14 75 LEU B O 1
ATOM 2039 N N . GLY B 2 73 ? 7.564 -2.584 59.921 1.00 27.69 76 GLY B N 1
ATOM 2040 C CA . GLY B 2 73 ? 6.624 -3.408 59.189 1.00 16.03 76 GLY B CA 1
ATOM 2041 C C . GLY B 2 73 ? 7.334 -4.308 58.210 1.00 29.90 76 GLY B C 1
ATOM 2042 O O . GLY B 2 73 ? 7.053 -5.504 58.160 1.00 39.56 76 GLY B O 1
ATOM 2043 N N . LEU B 2 74 ? 8.253 -3.743 57.428 1.00 22.46 77 LEU B N 1
ATOM 2044 C CA . LEU B 2 74 ? 9.035 -4.521 56.473 1.00 17.07 77 LEU B CA 1
ATOM 2045 C C . LEU B 2 74 ? 9.864 -5.618 57.159 1.00 20.27 77 LEU B C 1
ATOM 2046 O O . LEU B 2 74 ? 9.899 -6.768 56.714 1.00 27.35 77 LEU B O 1
ATOM 2051 N N . VAL B 2 75 ? 10.543 -5.240 58.235 1.00 22.47 78 VAL B N 1
ATOM 2052 C CA . VAL B 2 75 ? 11.400 -6.154 58.986 1.00 22.07 78 VAL B CA 1
ATOM 2053 C C . VAL B 2 75 ? 10.603 -7.279 59.644 1.00 26.82 78 VAL B C 1
ATOM 2054 O O . VAL B 2 75 ? 10.914 -8.460 59.466 1.00 26.82 78 VAL B O 1
ATOM 2058 N N . ALA B 2 76 ? 9.579 -6.909 60.405 1.00 31.51 79 ALA B 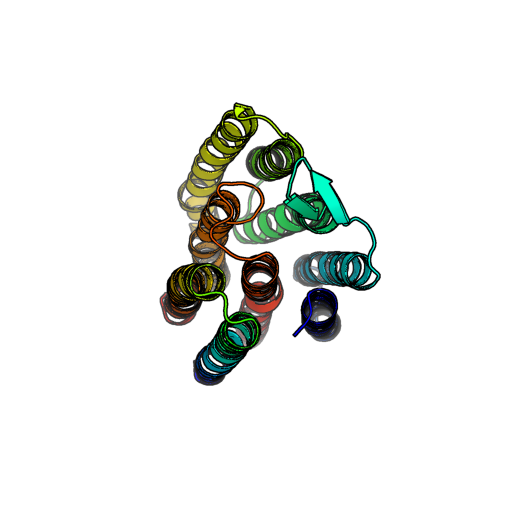N 1
ATOM 2059 C CA . ALA B 2 76 ? 8.719 -7.889 61.054 1.00 36.40 79 ALA B CA 1
ATOM 2060 C C . ALA B 2 76 ? 8.158 -8.849 60.018 1.00 37.88 79 ALA B C 1
ATOM 2061 O O . ALA B 2 76 ? 8.138 -10.063 60.225 1.00 42.71 79 ALA B O 1
ATOM 2063 N N . ALA B 2 77 ? 7.726 -8.302 58.892 1.00 24.90 80 ALA B N 1
ATOM 2064 C CA . ALA B 2 77 ? 7.144 -9.120 57.826 1.00 27.05 80 ALA B CA 1
ATOM 2065 C C . ALA B 2 77 ? 8.117 -10.073 57.129 1.00 34.31 80 ALA B C 1
ATOM 2066 O O . ALA B 2 77 ? 7.713 -11.153 56.691 1.00 32.67 80 ALA B O 1
ATOM 2068 N N . THR B 2 78 ? 9.386 -9.689 57.007 1.00 34.63 81 THR B N 1
ATOM 2069 C CA . THR B 2 78 ? 10.357 -10.552 56.318 1.00 35.75 81 THR B CA 1
ATOM 2070 C C . THR B 2 78 ? 11.133 -11.460 57.280 1.00 44.02 81 THR B C 1
ATOM 2071 O O . THR B 2 78 ? 11.456 -12.603 56.949 1.00 45.33 81 THR B O 1
ATOM 2075 N N . LEU B 2 79 ? 11.491 -10.990 58.477 1.00 43.93 82 LEU B N 1
ATOM 2076 C CA . LEU B 2 79 ? 12.208 -11.878 59.364 1.00 49.78 82 LEU B CA 1
ATOM 2077 C C . LEU B 2 79 ? 11.322 -12.592 60.348 1.00 49.47 82 LEU B C 1
ATOM 2078 O O . LEU B 2 79 ? 11.804 -13.466 61.033 1.00 54.39 82 LEU B O 1
ATOM 2083 N N . GLY B 2 80 ? 10.041 -12.243 60.399 1.00 48.04 83 GLY B N 1
ATOM 2084 C CA . GLY B 2 80 ? 9.062 -13.079 61.073 1.00 51.01 83 GLY B CA 1
ATOM 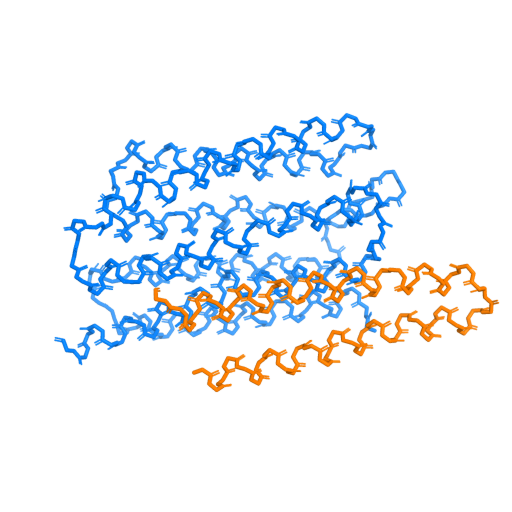2085 C C . GLY B 2 80 ? 8.721 -14.326 60.272 1.00 52.87 83 GLY B C 1
ATOM 2086 O O . GLY B 2 80 ? 9.357 -14.616 59.258 1.00 53.34 83 GLY B O 1
ATOM 2087 N N . GLY B 2 81 ? 7.715 -15.067 60.725 0.38 54.43 84 GLY B N 1
ATOM 2088 C CA . GLY B 2 81 ? 7.305 -16.287 60.050 0.95 38.50 84 GLY B CA 1
ATOM 2089 C C . GLY B 2 81 ? 6.040 -16.102 59.232 0.21 36.72 84 GLY B C 1
ATOM 2090 O O . GLY B 2 81 ? 6.047 -15.450 58.185 1.00 30.82 84 GLY B O 1
#